Protein AF-A0A956PQD2-F1 (afdb_monomer_lite)

Secondary structure (DSSP, 8-state):
--SHHHHHHHHHHHHHHHHHHHHHHHHHHHHHHHHHHHHHHHHHHHHHHHHHHHHHHHHHHHHHH-TT-SS---EEEEE-SSEEEEEETTEEEEEEE-TTS-EEEEEEE----S-TT-TTS-PPPPTTT----SB--EEESS-SS-EEEEB--SGGG---S-EEEEEPTTEEEEEEEEEE-GGGGG-BTTBSS---S---EEEEEEEEEE-EEETTEEE---TTSS-TT---EEEES-TT--EE---

Sequence (247 aa):
MGIKKRNGIVLISVMFITVLIGMYVASTMILSRGQILTGKQSRESQLAESAARSGIEYALARLEENVEWRGDGNGVVVDSPGLTVVEDNGNVVGLIRGTDGSQSQFRIRFNFQDGAAGGDGLEDPGSAMAFDSPHVSVNNLINMVEVPLPMGDGAGYSVAGTSSGVVPPGAVALVCEGRVSPGLDSAGPANPNPSLDRVTSTRVIEGFYRVKEVFGDKIVEPAVSMAKNTSVKLYDGDASSPAMLVL

Structure (mmCIF, N/CA/C/O backbone):
data_AF-A0A956PQD2-F1
#
_entry.id   AF-A0A956PQD2-F1
#
loop_
_atom_site.group_PDB
_atom_site.id
_atom_site.type_symbol
_atom_site.label_atom_id
_atom_site.label_alt_id
_atom_site.label_comp_id
_atom_site.label_asym_id
_atom_site.label_entity_id
_atom_site.label_seq_id
_atom_site.pdbx_PDB_ins_code
_atom_site.Cartn_x
_atom_site.Cartn_y
_atom_site.Cartn_z
_atom_site.occupancy
_atom_site.B_iso_or_equiv
_atom_site.auth_seq_id
_atom_site.auth_comp_id
_atom_site.auth_asym_id
_atom_site.auth_atom_id
_atom_site.pdbx_PDB_model_num
ATOM 1 N N . MET A 1 1 ? -34.745 34.846 71.812 1.00 43.94 1 MET A N 1
ATOM 2 C CA . MET A 1 1 ? -33.351 34.514 71.436 1.00 43.94 1 MET A CA 1
ATOM 3 C C . MET A 1 1 ? -33.399 33.449 70.338 1.00 43.94 1 MET A C 1
ATOM 5 O O . MET A 1 1 ? -34.317 32.642 70.351 1.00 43.94 1 MET A O 1
ATOM 9 N N . GLY A 1 2 ? -32.555 33.564 69.309 1.00 55.06 2 GLY A N 1
ATO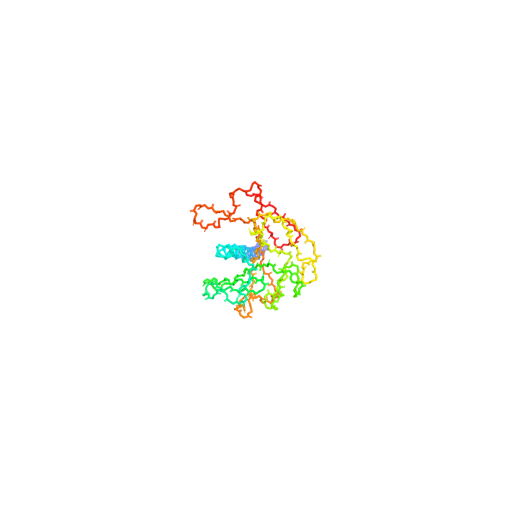M 10 C CA . GLY A 1 2 ? -32.783 33.084 67.935 1.00 55.06 2 GLY A CA 1
ATOM 11 C C . GLY A 1 2 ? -33.089 31.595 67.705 1.00 55.06 2 GLY A C 1
ATOM 12 O O . GLY A 1 2 ? -32.284 30.738 68.041 1.00 55.06 2 GLY A O 1
ATOM 13 N N . ILE A 1 3 ? -34.188 31.311 66.990 1.00 53.66 3 ILE A N 1
ATOM 14 C CA . ILE A 1 3 ? -34.426 30.002 66.336 1.00 53.66 3 ILE A CA 1
ATOM 15 C C . ILE A 1 3 ? -34.740 30.146 64.827 1.00 53.66 3 ILE A C 1
ATOM 17 O O . ILE A 1 3 ? -34.401 29.262 64.049 1.00 53.66 3 ILE A O 1
ATOM 21 N N . LYS A 1 4 ? -35.244 31.294 64.339 1.00 53.78 4 LYS A N 1
ATOM 22 C CA . LYS A 1 4 ? -35.580 31.472 62.904 1.00 53.78 4 LYS A CA 1
ATOM 23 C C . LYS A 1 4 ? -34.380 31.576 61.936 1.00 53.78 4 LYS A C 1
ATOM 25 O O . LYS A 1 4 ? -34.554 31.324 60.751 1.00 53.78 4 LYS A O 1
ATOM 30 N N . LYS A 1 5 ? -33.163 31.896 62.406 1.00 54.59 5 LYS A N 1
ATOM 31 C CA . LYS A 1 5 ? -31.957 32.016 61.545 1.00 54.59 5 LYS A CA 1
ATOM 32 C C . LYS A 1 5 ? -31.326 30.673 61.137 1.00 54.59 5 LYS A C 1
ATOM 34 O O . LYS A 1 5 ? -30.607 30.631 60.146 1.00 54.59 5 LYS A O 1
ATOM 39 N N . ARG A 1 6 ? -31.580 29.581 61.870 1.00 58.00 6 ARG A N 1
ATOM 40 C CA . ARG A 1 6 ? -30.941 28.272 61.616 1.00 58.00 6 ARG A CA 1
ATOM 41 C C . ARG A 1 6 ? -31.492 27.562 60.377 1.00 58.00 6 ARG A C 1
ATOM 43 O O . ARG A 1 6 ? -30.722 26.956 59.644 1.00 58.00 6 ARG A O 1
ATOM 50 N N . ASN A 1 7 ? -32.787 27.700 60.094 1.00 57.44 7 ASN A N 1
ATOM 51 C CA . ASN A 1 7 ? -33.434 26.968 58.998 1.00 57.44 7 ASN A CA 1
ATOM 52 C C . ASN A 1 7 ? -33.048 27.514 57.612 1.00 57.44 7 ASN A C 1
ATOM 54 O O . ASN A 1 7 ? -32.920 26.741 56.670 1.00 57.44 7 ASN A O 1
ATOM 58 N N . GLY A 1 8 ? -32.790 28.824 57.499 1.00 63.28 8 GLY A N 1
ATOM 59 C CA . GLY A 1 8 ? -32.271 29.425 56.264 1.00 63.28 8 GLY A CA 1
ATOM 60 C C . GLY A 1 8 ? -30.846 28.968 55.941 1.00 63.28 8 GLY A C 1
ATOM 61 O O . GLY A 1 8 ? -30.543 28.685 54.789 1.00 63.28 8 GLY A O 1
ATOM 62 N N . ILE A 1 9 ? -29.995 28.808 56.963 1.00 75.50 9 ILE A N 1
ATOM 63 C CA . ILE A 1 9 ? -28.631 28.282 56.797 1.00 75.50 9 ILE A CA 1
ATOM 64 C C . ILE A 1 9 ? -28.641 26.814 56.361 1.00 75.50 9 ILE A C 1
ATOM 66 O O . ILE A 1 9 ? -27.861 26.438 55.496 1.00 75.50 9 ILE A O 1
ATOM 70 N N . VAL A 1 10 ? -29.549 25.996 56.905 1.00 77.88 10 VAL A N 1
ATOM 71 C CA . VAL A 1 10 ? -29.685 24.589 56.497 1.00 77.88 10 VAL A CA 1
ATOM 72 C C . VAL A 1 10 ? -30.130 24.497 55.040 1.00 77.88 10 VAL A C 1
ATOM 74 O O . VAL A 1 10 ? -29.568 23.712 54.286 1.00 77.88 10 VAL A O 1
ATOM 77 N N . LEU A 1 11 ? -31.081 25.333 54.618 1.00 77.94 11 LEU A N 1
ATOM 78 C CA . LEU A 1 11 ? -31.573 25.330 53.242 1.00 77.94 11 LEU A CA 1
ATOM 79 C C . LEU A 1 11 ? -30.492 25.782 52.246 1.00 77.94 11 LEU A C 1
ATOM 81 O O . LEU A 1 11 ? -30.313 25.145 51.213 1.00 77.94 11 LEU A O 1
ATOM 85 N N . ILE A 1 12 ? -29.709 26.807 52.598 1.00 80.00 12 ILE A N 1
ATOM 86 C CA . ILE A 1 12 ? -28.561 27.254 51.796 1.00 80.00 12 ILE A CA 1
ATOM 87 C C . ILE A 1 12 ? -27.484 26.163 51.727 1.00 80.00 12 ILE A C 1
ATOM 89 O O . ILE A 1 12 ? -27.005 25.869 50.636 1.00 80.00 12 ILE A O 1
ATOM 93 N N . SER A 1 13 ? -27.144 25.512 52.845 1.00 83.75 13 SER A N 1
ATOM 94 C CA . SER A 1 13 ? -26.169 24.412 52.851 1.00 83.75 13 SER A CA 1
ATOM 95 C C . SER A 1 13 ? -26.635 23.218 52.018 1.00 83.75 13 SER A C 1
ATOM 97 O O . SER A 1 13 ? -25.832 22.643 51.290 1.00 83.75 13 SER A O 1
ATOM 99 N N . VAL A 1 14 ? -27.922 22.860 52.069 1.00 85.62 14 VAL A N 1
ATOM 100 C CA . VAL A 1 14 ? -28.478 21.770 51.251 1.00 85.62 14 VAL A CA 1
ATOM 101 C C . VAL A 1 14 ? -28.428 22.131 49.769 1.00 85.62 14 VAL A C 1
ATOM 103 O O . VAL A 1 14 ? -27.947 21.326 48.977 1.00 85.62 14 VAL A O 1
ATOM 106 N N . MET A 1 15 ? -28.830 23.348 49.385 1.00 84.94 15 MET A N 1
ATOM 107 C CA . MET A 1 15 ? -28.726 23.782 47.988 1.00 84.94 15 MET A CA 1
ATOM 108 C C . MET A 1 15 ? -27.271 23.793 47.507 1.00 84.94 15 MET A C 1
ATOM 110 O O . MET A 1 15 ? -26.975 23.276 46.431 1.00 84.94 15 MET A O 1
ATOM 114 N N . PHE A 1 16 ? -26.343 24.288 48.326 1.00 87.00 16 PHE A N 1
ATOM 115 C CA . PHE A 1 16 ? -24.922 24.326 47.984 1.00 87.00 16 PHE A CA 1
ATOM 116 C C . PHE A 1 16 ? -24.331 22.920 47.808 1.00 87.00 16 PHE A C 1
ATOM 118 O O . PHE A 1 16 ? -23.613 22.664 46.843 1.00 87.00 16 PHE A O 1
ATOM 125 N N . ILE A 1 17 ? -24.699 21.977 48.682 1.00 87.81 17 ILE A N 1
ATOM 126 C CA . ILE A 1 17 ? -24.296 20.571 48.570 1.00 87.81 17 ILE A CA 1
ATOM 127 C C . ILE A 1 17 ? -24.892 19.929 47.310 1.00 87.81 17 ILE A C 1
ATOM 129 O O . ILE A 1 17 ? -24.175 19.234 46.595 1.00 87.81 17 ILE A O 1
ATOM 133 N N . THR A 1 18 ? -26.161 20.187 46.977 1.00 90.06 18 THR A N 1
ATOM 134 C CA . THR A 1 18 ? -26.770 19.629 45.754 1.00 90.06 18 THR A CA 1
ATOM 135 C C . THR A 1 18 ? -26.122 20.158 44.475 1.00 90.06 18 THR A C 1
ATOM 137 O O . THR A 1 18 ? -25.911 19.387 43.541 1.00 90.06 18 THR A O 1
ATOM 140 N N . VAL A 1 19 ? -25.736 21.438 44.440 1.00 87.19 19 VAL A N 1
ATOM 141 C CA . VAL A 1 19 ? -25.022 22.029 43.298 1.00 87.19 19 VAL A CA 1
ATOM 142 C C . VAL A 1 19 ? -23.607 21.460 43.186 1.00 87.19 19 VAL A C 1
ATOM 144 O O . VAL A 1 19 ? -23.185 21.103 42.087 1.00 87.19 19 VAL A O 1
ATOM 147 N N . LEU A 1 20 ? -22.897 21.301 44.308 1.00 88.19 20 LEU A N 1
ATOM 148 C CA . LEU A 1 20 ? -21.569 20.681 44.332 1.00 88.19 20 LEU A CA 1
ATOM 149 C C . LEU A 1 20 ? -21.604 19.234 43.832 1.00 88.19 20 LEU A C 1
ATOM 151 O O . LEU A 1 20 ? -20.795 18.861 42.985 1.00 88.19 20 LEU A O 1
ATOM 155 N N . ILE A 1 21 ? -22.563 18.433 44.306 1.00 86.75 21 ILE A N 1
ATOM 156 C CA . ILE A 1 21 ? -22.740 17.051 43.845 1.00 86.75 21 ILE A CA 1
ATOM 157 C C . ILE A 1 21 ? -23.110 17.034 42.354 1.00 86.75 21 ILE A C 1
ATOM 159 O O . ILE A 1 21 ? -22.537 16.255 41.595 1.00 86.75 21 ILE A O 1
ATOM 163 N N . GLY A 1 22 ? -23.999 17.927 41.908 1.00 85.25 22 GLY A N 1
ATOM 164 C CA . GLY A 1 22 ? -24.377 18.059 40.498 1.00 85.25 22 GLY A CA 1
ATOM 165 C C . GLY A 1 22 ? -23.191 18.378 39.581 1.00 85.25 22 GLY A C 1
ATOM 166 O O . GLY A 1 22 ? -23.003 17.705 38.568 1.00 85.25 22 GLY A O 1
ATOM 167 N N . MET A 1 23 ? -22.342 19.344 39.953 1.00 84.94 23 MET A N 1
ATOM 168 C CA . MET A 1 23 ? -21.118 19.661 39.202 1.00 84.94 23 MET A CA 1
ATOM 169 C C . MET A 1 23 ? -20.118 18.503 39.202 1.00 84.94 23 MET A C 1
ATOM 171 O O . MET A 1 23 ? -19.459 18.270 38.186 1.00 84.94 23 MET A O 1
ATOM 175 N N . TYR A 1 24 ? -20.009 17.763 40.307 1.00 84.31 24 TYR A N 1
ATOM 176 C CA . TYR A 1 24 ? -19.095 16.626 40.407 1.00 84.31 24 TYR A CA 1
ATOM 177 C C . TYR A 1 24 ? -19.529 15.471 39.490 1.00 84.31 24 TYR A C 1
ATOM 179 O O . TYR A 1 24 ? -18.719 14.915 38.746 1.00 84.31 24 TYR A O 1
ATOM 187 N N . VAL A 1 25 ? -20.828 15.161 39.453 1.00 82.44 25 VAL A N 1
ATOM 188 C CA . VAL A 1 25 ? -21.390 14.149 38.543 1.00 82.44 25 VAL A CA 1
ATOM 189 C C . VAL A 1 25 ? -21.270 14.592 37.079 1.00 82.44 25 VAL A C 1
ATOM 191 O O . VAL A 1 25 ? -20.840 13.810 36.234 1.00 82.44 25 VAL A O 1
ATOM 194 N N . ALA A 1 26 ? -21.559 15.858 36.761 1.00 74.62 26 ALA A N 1
ATOM 195 C CA . ALA A 1 26 ? -21.404 16.372 35.398 1.00 74.62 26 ALA A CA 1
ATOM 196 C C . ALA A 1 26 ? -19.940 16.321 34.916 1.00 74.62 26 ALA A C 1
ATOM 198 O O . ALA A 1 26 ? -19.664 15.873 33.803 1.00 74.62 26 ALA A O 1
ATOM 199 N N . SER A 1 27 ? -18.989 16.711 35.770 1.00 70.25 27 SER A N 1
ATOM 200 C CA . SER A 1 27 ? -17.559 16.704 35.431 1.00 70.25 27 SER A CA 1
ATOM 201 C C . SER A 1 27 ? -17.017 15.286 35.229 1.00 70.25 27 SER A C 1
ATOM 203 O O . SER A 1 27 ? -16.285 15.038 34.271 1.00 70.25 27 SER A O 1
ATOM 205 N N . THR A 1 28 ? -17.411 14.327 36.073 1.00 67.69 28 THR A N 1
ATOM 206 C CA . THR A 1 28 ? -16.997 12.915 35.931 1.00 67.69 28 THR A CA 1
ATOM 207 C C . THR A 1 28 ? -17.551 12.269 34.655 1.00 67.69 28 THR A C 1
ATOM 209 O O . THR A 1 28 ? -16.854 11.497 33.990 1.00 67.69 28 THR A O 1
ATOM 212 N N . MET A 1 29 ? -18.763 12.639 34.232 1.00 64.94 29 MET A N 1
ATOM 213 C CA . MET A 1 29 ? -19.326 12.189 32.954 1.00 64.94 29 MET A CA 1
ATOM 214 C C . MET A 1 29 ? -18.589 12.765 31.736 1.00 64.94 29 MET A C 1
ATOM 216 O O . MET A 1 29 ? -18.409 12.056 30.746 1.00 64.94 29 MET A O 1
ATOM 220 N N . ILE A 1 30 ? -18.125 14.016 31.795 1.00 65.44 30 ILE A N 1
ATOM 221 C CA . ILE A 1 30 ? -17.360 14.640 30.701 1.00 65.44 30 ILE A CA 1
ATOM 222 C C . ILE A 1 30 ? -15.955 14.024 30.600 1.00 65.44 30 ILE A C 1
ATOM 224 O O . ILE A 1 30 ? -15.513 13.672 29.505 1.00 65.44 30 ILE A O 1
ATOM 228 N N . LEU A 1 31 ? -15.284 13.814 31.736 1.00 60.84 31 LEU A N 1
ATOM 229 C CA . LEU A 1 31 ? -13.944 13.218 31.794 1.00 60.84 31 LEU A CA 1
ATOM 230 C C . LEU A 1 31 ? -13.922 11.757 31.313 1.00 60.84 31 LEU A C 1
ATOM 232 O O . LEU A 1 31 ? -13.031 11.381 30.554 1.00 60.84 31 LEU A O 1
ATOM 236 N N . SER A 1 32 ? -14.924 10.949 31.679 1.00 59.59 32 SER A N 1
ATOM 237 C CA . SER A 1 32 ? -14.998 9.545 31.236 1.00 59.59 32 SER A CA 1
ATOM 238 C C . SER A 1 32 ? -15.193 9.410 29.722 1.00 59.59 32 SER A C 1
ATOM 240 O O . SER A 1 32 ? -14.553 8.573 29.087 1.00 59.59 32 SER A O 1
ATOM 242 N N . ARG A 1 33 ? -16.017 10.272 29.109 1.00 55.28 33 ARG A N 1
ATOM 243 C CA . ARG A 1 33 ? -16.193 10.300 27.648 1.00 55.28 33 ARG A CA 1
ATOM 244 C C . ARG A 1 33 ? -14.905 10.709 26.935 1.00 55.28 33 ARG A C 1
ATOM 246 O O . ARG A 1 33 ? -14.548 10.069 25.951 1.00 55.28 33 ARG A O 1
ATOM 253 N N . GLY A 1 34 ? -14.189 11.708 27.456 1.00 57.44 34 GLY A N 1
ATOM 254 C CA . GLY A 1 34 ? -12.900 12.138 26.905 1.00 57.44 34 GLY A CA 1
ATOM 255 C C . GLY A 1 34 ? -11.866 11.009 26.878 1.00 57.44 34 GLY A C 1
ATOM 256 O O . GLY A 1 34 ? -11.283 10.737 25.834 1.00 57.44 34 GLY A O 1
ATOM 257 N N . GLN A 1 35 ? -11.713 10.277 27.984 1.00 58.38 35 GLN A N 1
ATOM 258 C CA . GLN A 1 35 ? -10.762 9.162 28.075 1.00 58.38 35 GLN A CA 1
ATOM 259 C C . GLN A 1 35 ? -11.111 7.990 27.143 1.00 58.38 35 GLN A C 1
ATOM 261 O O . GLN A 1 35 ? -10.215 7.385 26.554 1.00 58.38 35 GLN A O 1
ATOM 266 N N . ILE A 1 36 ? -12.401 7.687 26.962 1.00 62.41 36 ILE A N 1
ATOM 267 C CA . ILE A 1 36 ? -12.851 6.626 26.047 1.00 62.41 36 ILE A CA 1
ATOM 268 C C . ILE A 1 36 ? -12.571 6.998 24.585 1.00 62.41 36 ILE A C 1
ATOM 270 O O . ILE A 1 36 ? -12.137 6.139 23.817 1.00 62.41 36 ILE A O 1
ATOM 274 N N . LEU A 1 37 ? -12.792 8.258 24.188 1.00 61.75 37 LEU A N 1
ATOM 275 C CA . LEU A 1 37 ? -12.466 8.708 22.831 1.00 61.75 37 LEU A CA 1
ATOM 276 C C . LEU A 1 37 ? -10.956 8.650 22.563 1.00 61.75 37 LEU A C 1
ATOM 278 O O . LEU A 1 37 ? -10.550 8.113 21.535 1.00 61.75 37 LEU A O 1
ATOM 282 N N . THR A 1 38 ? -10.127 9.118 23.500 1.00 64.94 38 THR A N 1
ATOM 283 C CA . THR A 1 38 ? -8.662 9.066 23.357 1.00 64.94 38 THR A CA 1
ATOM 284 C C . THR A 1 38 ? -8.141 7.626 23.288 1.00 64.94 38 THR A C 1
ATOM 286 O O . THR A 1 38 ? -7.261 7.326 22.483 1.00 64.94 38 THR A O 1
ATOM 289 N N . GLY A 1 39 ? -8.712 6.706 24.076 1.00 66.19 39 GLY A N 1
ATOM 290 C CA . GLY A 1 39 ? -8.356 5.285 24.028 1.00 66.19 39 GLY A CA 1
ATOM 291 C C . GLY A 1 39 ? -8.708 4.616 22.696 1.00 66.19 39 GLY A C 1
ATOM 292 O O . GLY A 1 39 ? -7.911 3.836 22.175 1.00 66.19 39 GLY A O 1
ATOM 293 N N . LYS A 1 40 ? -9.866 4.952 22.109 1.00 71.94 40 LYS A N 1
ATOM 294 C CA . LYS A 1 40 ? -10.272 4.445 20.786 1.00 71.94 40 LYS A CA 1
ATOM 295 C C . LYS A 1 40 ? -9.358 4.952 19.675 1.00 71.94 40 LYS A C 1
ATOM 297 O O . LYS A 1 40 ? -8.848 4.141 18.912 1.00 71.94 40 LYS A O 1
ATOM 302 N N . GLN A 1 41 ? -9.087 6.255 19.647 1.00 72.88 41 GLN A N 1
ATOM 303 C CA . GLN A 1 41 ? -8.219 6.864 18.638 1.00 72.88 41 GLN A CA 1
ATOM 304 C C . GLN A 1 41 ? -6.785 6.311 18.698 1.00 72.88 41 GLN A C 1
ATOM 306 O O . GLN A 1 41 ? -6.189 6.011 17.667 1.00 72.88 41 GLN A O 1
ATOM 311 N N . SER A 1 42 ? -6.242 6.123 19.906 1.00 77.06 42 SER A N 1
ATOM 312 C CA . SER A 1 42 ? -4.918 5.517 20.096 1.00 77.06 42 SER A CA 1
ATOM 313 C C . SER A 1 42 ? -4.872 4.074 19.580 1.00 77.06 42 SER A C 1
ATOM 315 O O . SER A 1 42 ? -3.968 3.707 18.831 1.00 77.06 42 SER A O 1
ATOM 317 N N . ARG A 1 43 ? -5.893 3.267 19.901 1.00 81.06 43 ARG A N 1
ATOM 318 C CA . ARG A 1 43 ? -6.003 1.886 19.417 1.00 81.06 43 ARG A CA 1
ATOM 319 C C . ARG A 1 43 ? -6.125 1.812 17.892 1.00 81.06 43 ARG A C 1
ATOM 321 O O . ARG A 1 43 ? -5.460 0.989 17.274 1.00 81.06 43 ARG A O 1
ATOM 328 N N . GLU A 1 44 ? -6.959 2.647 17.280 1.00 80.81 44 GLU A N 1
ATOM 329 C CA . GLU A 1 44 ? -7.129 2.674 15.821 1.00 80.81 44 GLU A CA 1
ATOM 330 C C . GLU A 1 44 ? -5.840 3.100 15.109 1.00 80.81 44 GLU A C 1
ATOM 332 O O . GLU A 1 44 ? -5.475 2.488 14.108 1.00 80.81 44 GLU A O 1
ATOM 337 N N . SER A 1 45 ? -5.102 4.066 15.666 1.00 80.19 45 SER A N 1
ATOM 338 C CA . SER A 1 45 ? -3.775 4.448 15.169 1.00 80.19 45 SER A CA 1
ATOM 339 C C . SER A 1 45 ? -2.778 3.289 15.235 1.00 80.19 45 SER A C 1
ATOM 341 O O . SER A 1 45 ? -2.031 3.076 14.284 1.00 80.19 45 SER A O 1
ATOM 343 N N . GLN A 1 46 ? -2.759 2.526 16.333 1.00 83.31 46 GLN A N 1
ATOM 344 C CA . GLN A 1 46 ? -1.882 1.356 16.471 1.00 83.31 46 GLN A CA 1
ATOM 345 C C . GLN A 1 46 ? -2.238 0.254 15.467 1.00 83.31 46 GLN A C 1
ATOM 347 O O . GLN A 1 46 ? -1.349 -0.348 14.871 1.00 83.31 46 GLN A O 1
ATOM 352 N N . LEU A 1 47 ? -3.531 0.007 15.244 1.00 85.00 47 LEU A N 1
ATOM 353 C CA . LEU A 1 47 ? -3.997 -0.971 14.259 1.00 85.00 47 LEU A CA 1
ATOM 354 C C . LEU A 1 47 ? -3.668 -0.540 12.823 1.00 85.00 47 LEU A C 1
ATOM 356 O O . LEU A 1 47 ? -3.251 -1.377 12.026 1.00 85.00 47 LEU A O 1
ATOM 360 N N . ALA A 1 48 ? -3.807 0.750 12.504 1.00 82.31 48 ALA A N 1
ATOM 361 C CA . ALA A 1 48 ? -3.420 1.296 11.206 1.00 82.31 48 ALA A CA 1
ATOM 362 C C . ALA A 1 48 ? -1.907 1.165 10.982 1.00 82.31 48 ALA A C 1
ATOM 364 O O . ALA A 1 48 ? -1.478 0.714 9.926 1.00 82.31 48 ALA A O 1
ATOM 365 N N . GLU A 1 49 ? -1.086 1.478 11.985 1.00 82.88 49 GLU A N 1
ATOM 366 C CA . GLU A 1 49 ? 0.365 1.305 11.885 1.00 82.88 49 GLU A CA 1
ATOM 367 C C . GLU A 1 49 ? 0.756 -0.172 11.733 1.00 82.88 49 GLU A C 1
ATOM 369 O O . GLU A 1 49 ? 1.557 -0.513 10.865 1.00 82.88 49 GLU A O 1
ATOM 374 N N . SER A 1 50 ? 0.161 -1.064 12.530 1.00 85.94 50 SER A N 1
ATOM 375 C CA . SER A 1 50 ? 0.394 -2.508 12.426 1.00 85.94 50 SER A CA 1
ATOM 376 C C . SER A 1 50 ? 0.013 -3.045 11.046 1.00 85.94 50 SER A C 1
ATOM 378 O O . SER A 1 50 ? 0.717 -3.901 10.511 1.00 85.94 50 SER A O 1
ATOM 380 N N . ALA A 1 51 ? -1.072 -2.538 10.453 1.00 87.94 51 ALA A N 1
ATOM 381 C CA . ALA A 1 51 ? -1.478 -2.907 9.102 1.00 87.94 51 ALA A CA 1
ATOM 382 C C . ALA A 1 51 ? -0.456 -2.434 8.064 1.00 87.94 51 ALA A C 1
ATOM 384 O O . ALA A 1 51 ? -0.019 -3.235 7.243 1.00 87.94 51 ALA A O 1
ATOM 385 N N . ALA A 1 52 ? -0.005 -1.179 8.150 1.00 84.00 52 ALA A N 1
ATOM 386 C CA . ALA A 1 52 ? 1.030 -0.653 7.262 1.00 84.00 52 ALA A CA 1
ATOM 387 C C . ALA A 1 52 ? 2.328 -1.478 7.345 1.00 84.00 52 ALA A C 1
ATOM 389 O O . ALA A 1 52 ? 2.906 -1.828 6.320 1.00 84.00 52 ALA A O 1
ATOM 390 N N . ARG A 1 53 ? 2.762 -1.850 8.558 1.00 83.88 53 ARG A N 1
ATOM 391 C CA . ARG A 1 53 ? 3.942 -2.710 8.768 1.00 83.88 53 ARG A CA 1
ATOM 392 C C . ARG A 1 53 ? 3.761 -4.094 8.149 1.00 83.88 53 ARG A C 1
ATOM 394 O O . ARG A 1 53 ? 4.648 -4.554 7.442 1.00 83.88 53 ARG A O 1
ATOM 401 N N . SER A 1 54 ? 2.594 -4.705 8.347 1.00 87.12 54 SER A N 1
ATOM 402 C CA . SER A 1 54 ? 2.269 -6.011 7.756 1.00 87.12 54 SER A CA 1
ATOM 403 C C . SER A 1 54 ? 2.270 -5.961 6.224 1.00 87.12 54 SER A C 1
ATOM 405 O O . SER A 1 54 ? 2.714 -6.903 5.576 1.00 87.12 54 SER A O 1
ATOM 407 N N . GLY A 1 55 ? 1.812 -4.853 5.630 1.00 87.94 55 GLY A N 1
ATOM 408 C CA . GLY A 1 55 ? 1.867 -4.651 4.183 1.00 87.94 55 GLY A CA 1
ATOM 409 C C . GLY A 1 55 ? 3.296 -4.542 3.651 1.00 87.94 55 GLY A C 1
ATOM 410 O O . GLY A 1 55 ? 3.618 -5.151 2.633 1.00 87.94 55 GLY A 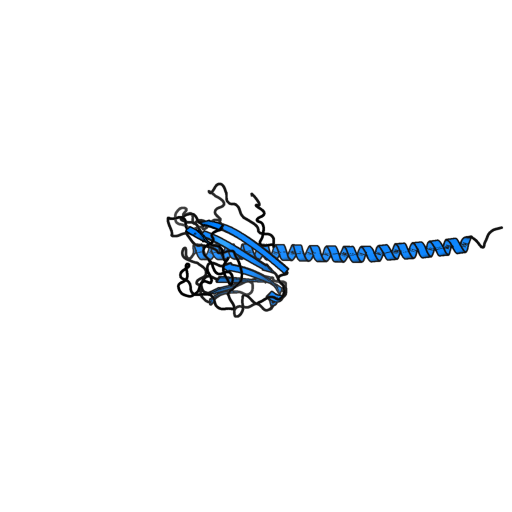O 1
ATOM 411 N N . ILE A 1 56 ? 4.181 -3.840 4.366 1.00 83.31 56 ILE A N 1
ATOM 412 C CA . ILE A 1 56 ? 5.613 -3.812 4.037 1.00 83.31 56 ILE A CA 1
ATOM 413 C C . ILE A 1 56 ? 6.220 -5.216 4.123 1.00 83.31 56 ILE A C 1
ATOM 415 O O . ILE A 1 56 ? 6.908 -5.625 3.196 1.00 83.31 56 ILE A O 1
ATOM 419 N N . GLU A 1 57 ? 5.952 -5.971 5.190 1.00 85.25 57 GLU A N 1
ATOM 420 C CA . GLU A 1 57 ? 6.450 -7.348 5.339 1.00 85.25 57 GLU A CA 1
ATOM 421 C C . GLU A 1 57 ? 5.961 -8.260 4.206 1.00 85.25 57 GLU A C 1
ATOM 423 O O . GLU A 1 57 ? 6.750 -9.019 3.644 1.00 85.25 57 GLU A O 1
ATOM 428 N N . TYR A 1 58 ? 4.691 -8.129 3.807 1.00 88.06 58 TYR A N 1
ATOM 429 C CA . TYR A 1 58 ? 4.142 -8.826 2.644 1.00 88.06 58 TYR A CA 1
ATOM 430 C C . TYR A 1 58 ? 4.890 -8.467 1.352 1.00 88.06 58 TYR A C 1
ATOM 432 O O . TYR A 1 58 ? 5.309 -9.356 0.613 1.00 88.06 58 TYR A O 1
ATOM 440 N N . ALA A 1 59 ? 5.093 -7.174 1.089 1.00 87.12 59 ALA A N 1
ATOM 441 C CA . ALA A 1 59 ? 5.810 -6.710 -0.095 1.00 87.12 59 ALA A CA 1
ATOM 442 C C . ALA A 1 59 ? 7.259 -7.210 -0.124 1.00 87.12 59 ALA A C 1
ATOM 444 O O . ALA A 1 59 ? 7.734 -7.644 -1.170 1.00 87.12 59 ALA A O 1
ATOM 445 N N . LEU A 1 60 ? 7.951 -7.201 1.018 1.00 82.56 60 LEU A N 1
ATOM 446 C CA . LEU A 1 60 ? 9.305 -7.742 1.117 1.00 82.56 60 LEU A CA 1
ATOM 447 C C . LEU A 1 60 ? 9.326 -9.239 0.812 1.00 82.56 60 LEU A C 1
ATOM 449 O O . LEU A 1 60 ? 10.121 -9.642 -0.027 1.00 82.56 60 LEU A O 1
ATOM 453 N N . ALA A 1 61 ? 8.414 -10.028 1.392 1.00 83.38 61 ALA A N 1
ATOM 454 C CA . ALA A 1 61 ? 8.296 -11.462 1.112 1.00 83.38 61 ALA A CA 1
ATOM 455 C C . ALA A 1 61 ? 8.095 -11.749 -0.389 1.00 83.38 61 ALA A C 1
ATOM 457 O O . ALA A 1 61 ? 8.741 -12.633 -0.953 1.00 83.38 61 ALA A O 1
ATOM 458 N N . ARG A 1 62 ? 7.246 -10.960 -1.065 1.00 85.38 62 ARG A N 1
ATOM 459 C CA . ARG A 1 62 ? 7.034 -11.067 -2.519 1.00 85.38 62 ARG A CA 1
ATOM 460 C C . ARG A 1 62 ? 8.278 -10.688 -3.322 1.00 85.38 62 ARG A C 1
ATOM 462 O O . ARG A 1 62 ? 8.565 -11.343 -4.319 1.00 85.38 62 ARG A O 1
ATOM 469 N N . LEU A 1 63 ? 9.033 -9.684 -2.875 1.00 81.69 63 LEU A N 1
ATOM 470 C CA . LEU A 1 63 ? 10.294 -9.272 -3.501 1.00 81.69 63 LEU A CA 1
ATOM 471 C C . LEU A 1 63 ? 11.435 -10.282 -3.287 1.00 81.69 63 LEU A C 1
ATOM 473 O O . LEU A 1 63 ? 12.315 -10.373 -4.143 1.00 81.69 63 LEU A O 1
ATOM 477 N N . GLU A 1 64 ? 11.436 -11.051 -2.188 1.00 76.19 64 GLU A N 1
ATOM 478 C CA . GLU A 1 64 ? 12.400 -12.153 -2.005 1.00 76.19 64 GLU A CA 1
ATOM 479 C C . GLU A 1 64 ? 12.157 -13.273 -3.024 1.00 76.19 64 GLU A C 1
ATOM 481 O O . GLU A 1 64 ? 13.104 -13.825 -3.595 1.00 76.19 64 GLU A O 1
ATOM 486 N N . GLU A 1 65 ? 10.880 -13.593 -3.255 1.00 78.06 65 GLU A N 1
ATOM 487 C CA . GLU A 1 65 ? 10.440 -14.616 -4.203 1.00 78.06 65 GLU A CA 1
ATOM 488 C C . GLU A 1 65 ? 10.665 -14.167 -5.655 1.00 78.06 65 GLU A C 1
ATOM 490 O O . GLU A 1 65 ? 11.240 -14.906 -6.459 1.00 78.06 65 GLU A O 1
ATOM 495 N N . ASN A 1 66 ? 10.260 -12.937 -5.982 1.00 81.06 66 ASN A N 1
ATOM 496 C CA . ASN A 1 66 ? 10.394 -12.335 -7.301 1.00 81.06 66 ASN A CA 1
ATOM 497 C C . ASN A 1 66 ? 10.881 -10.880 -7.202 1.00 81.06 66 ASN A C 1
ATOM 499 O O . ASN A 1 66 ? 10.127 -9.971 -6.865 1.00 81.06 66 ASN A O 1
ATOM 503 N N . VAL A 1 67 ? 12.130 -10.645 -7.607 1.00 79.44 67 VAL A N 1
ATOM 504 C CA . VAL A 1 67 ? 12.763 -9.314 -7.577 1.00 79.44 67 VAL A CA 1
ATOM 505 C C . VAL A 1 67 ? 12.111 -8.295 -8.515 1.00 79.44 67 VAL A C 1
ATOM 507 O O . VAL A 1 67 ? 12.317 -7.098 -8.336 1.00 79.44 67 VAL A O 1
ATOM 510 N N . GLU A 1 68 ? 11.329 -8.740 -9.499 1.00 84.56 68 GLU A N 1
ATOM 511 C CA . GLU A 1 68 ? 10.592 -7.878 -10.433 1.00 84.56 68 GLU A CA 1
ATOM 512 C C . GLU A 1 68 ? 9.161 -7.587 -9.961 1.00 84.56 68 GLU A C 1
ATOM 514 O O . GLU A 1 68 ? 8.436 -6.841 -10.620 1.00 84.56 68 GLU A O 1
ATOM 519 N N . TRP A 1 69 ? 8.743 -8.154 -8.820 1.00 89.50 69 TRP A N 1
ATOM 520 C CA . TRP A 1 69 ? 7.381 -8.002 -8.325 1.00 89.50 69 TRP A CA 1
ATOM 521 C C . TRP A 1 69 ? 7.023 -6.533 -8.112 1.00 89.50 69 TRP A C 1
ATOM 523 O O . TRP A 1 69 ? 7.798 -5.730 -7.579 1.00 89.50 69 TRP A O 1
ATOM 533 N N . ARG A 1 70 ? 5.806 -6.201 -8.530 1.00 88.62 70 ARG A N 1
ATOM 534 C CA . ARG A 1 70 ? 5.249 -4.852 -8.446 1.00 88.62 70 ARG A CA 1
ATOM 535 C C . ARG A 1 70 ? 3.746 -4.861 -8.201 1.00 88.62 70 ARG A C 1
ATOM 537 O O . ARG A 1 70 ? 3.087 -3.909 -8.581 1.00 88.62 70 ARG A O 1
ATOM 544 N N . GLY A 1 71 ? 3.203 -5.918 -7.589 1.00 86.00 71 GLY A N 1
ATOM 545 C CA . GLY A 1 71 ? 1.764 -6.059 -7.323 1.00 86.00 71 GLY A CA 1
ATOM 546 C C . GLY A 1 71 ? 0.949 -6.548 -8.525 1.00 86.00 71 GLY A C 1
ATOM 547 O O . GLY A 1 71 ? -0.186 -6.123 -8.713 1.00 86.00 71 GLY A O 1
ATOM 548 N N . ASP A 1 72 ? 1.539 -7.398 -9.359 1.00 84.25 72 ASP A N 1
ATOM 549 C CA . ASP A 1 72 ? 1.014 -7.880 -10.641 1.00 84.25 72 ASP A CA 1
ATOM 550 C C . ASP A 1 72 ? 0.399 -9.294 -10.577 1.00 84.25 72 ASP A C 1
ATOM 552 O O . ASP A 1 72 ? 0.242 -9.959 -11.600 1.00 84.25 72 ASP A O 1
ATOM 556 N N . GLY A 1 73 ? 0.017 -9.770 -9.385 1.00 82.06 73 GLY A N 1
ATOM 557 C CA . GLY A 1 73 ? -0.657 -11.062 -9.211 1.00 82.06 73 GLY A CA 1
ATOM 558 C C . GLY A 1 73 ? -2.055 -11.165 -9.846 1.00 82.06 73 GLY A C 1
ATOM 559 O O . GLY A 1 73 ? -2.510 -12.279 -10.104 1.00 82.06 73 GLY A O 1
ATOM 560 N N . ASN A 1 74 ? -2.716 -10.034 -10.125 1.00 86.25 74 ASN A N 1
ATOM 561 C CA . ASN A 1 74 ? -3.988 -9.916 -10.862 1.00 86.25 74 ASN A CA 1
ATOM 562 C C . ASN A 1 74 ? -5.120 -10.832 -10.355 1.00 86.25 74 ASN A C 1
ATOM 564 O O . ASN A 1 74 ? -5.815 -11.503 -11.122 1.00 86.25 74 ASN A O 1
ATOM 568 N N . GLY A 1 75 ? -5.304 -10.865 -9.038 1.00 88.88 75 GLY A N 1
ATOM 569 C CA . GLY A 1 75 ? -6.355 -11.604 -8.360 1.00 88.88 75 GLY A CA 1
ATOM 570 C C . GLY A 1 75 ? -6.115 -11.736 -6.859 1.00 88.88 75 GLY A C 1
ATOM 571 O O . GLY A 1 75 ? -5.309 -11.028 -6.253 1.00 88.88 75 GLY A O 1
ATOM 572 N N . VAL A 1 76 ? -6.836 -12.671 -6.242 1.00 90.19 76 VAL A N 1
ATOM 573 C CA . VAL A 1 76 ? -6.633 -13.031 -4.834 1.00 90.19 76 VAL A CA 1
ATOM 574 C C . VAL A 1 76 ? -5.368 -13.882 -4.728 1.00 90.19 76 VAL A C 1
ATOM 576 O O . VAL A 1 76 ? -5.339 -15.008 -5.219 1.00 90.19 76 VAL A O 1
ATOM 579 N N . VAL A 1 77 ? -4.332 -13.340 -4.090 1.00 90.19 77 VAL A N 1
ATOM 580 C CA . VAL A 1 77 ? -3.026 -14.005 -3.927 1.00 90.19 77 VAL A CA 1
ATOM 581 C C . VAL A 1 77 ? -2.955 -14.753 -2.601 1.00 90.19 77 VAL A C 1
ATOM 583 O O . VAL A 1 77 ? -2.412 -15.854 -2.525 1.00 90.19 77 VAL A O 1
ATOM 586 N N . VAL A 1 78 ? -3.550 -14.183 -1.552 1.00 89.81 78 VAL A N 1
ATOM 587 C CA . VAL A 1 78 ? -3.646 -14.813 -0.233 1.00 89.81 78 VAL A CA 1
ATOM 588 C C . VAL A 1 78 ? -5.108 -14.846 0.179 1.00 89.81 78 VAL A C 1
ATOM 590 O O . VAL A 1 78 ? -5.761 -13.806 0.208 1.00 89.81 78 VAL A O 1
ATOM 593 N N . ASP A 1 79 ? -5.613 -16.024 0.541 1.00 89.56 79 ASP A N 1
ATOM 594 C CA . ASP A 1 79 ? -6.953 -16.189 1.107 1.00 89.56 79 ASP A CA 1
ATOM 595 C C . ASP A 1 79 ? -6.894 -17.058 2.365 1.00 89.56 79 ASP A C 1
ATOM 597 O O . ASP A 1 79 ? -6.994 -18.284 2.326 1.00 89.56 79 ASP A O 1
ATOM 601 N N . SER A 1 80 ? -6.653 -16.408 3.502 1.00 87.56 80 SER A N 1
ATOM 602 C CA . SER A 1 80 ? -6.599 -17.053 4.810 1.00 87.56 80 SER A CA 1
ATOM 603 C C . SER A 1 80 ? -7.578 -16.389 5.786 1.00 87.56 80 SER A C 1
ATOM 605 O O . SER A 1 80 ? -7.947 -15.226 5.604 1.00 87.56 80 SER A O 1
ATOM 607 N N . PRO A 1 81 ? -7.994 -17.077 6.867 1.00 82.94 81 PRO A N 1
ATOM 608 C CA . PRO A 1 81 ? -8.956 -16.517 7.817 1.00 82.94 81 PRO A CA 1
ATOM 609 C C . PRO A 1 81 ? -8.522 -15.183 8.446 1.00 82.94 81 PRO A C 1
ATOM 611 O O . PRO A 1 81 ? -9.375 -14.338 8.710 1.00 82.94 81 PRO A O 1
ATOM 614 N N . GLY A 1 82 ? -7.216 -14.992 8.671 1.00 86.38 82 GLY A N 1
ATOM 615 C CA . GLY A 1 82 ? -6.652 -13.787 9.293 1.00 86.38 82 GLY A CA 1
ATOM 616 C C . GLY A 1 82 ? -6.114 -12.743 8.310 1.00 86.38 82 GLY A C 1
ATOM 617 O O . GLY A 1 82 ? -5.925 -11.593 8.701 1.00 86.38 82 GLY A O 1
ATOM 618 N N . LEU A 1 83 ? -5.878 -13.125 7.053 1.00 91.12 83 LEU A N 1
ATOM 619 C CA . LEU A 1 83 ? -5.313 -12.256 6.025 1.00 91.12 83 LEU A CA 1
ATOM 620 C C . LEU A 1 83 ? -5.851 -12.640 4.646 1.00 91.12 83 LEU A C 1
ATOM 622 O O . LEU A 1 83 ? -5.668 -13.773 4.196 1.00 91.12 83 LEU A O 1
ATOM 626 N N . THR A 1 84 ? -6.432 -11.670 3.953 1.00 93.06 84 THR A N 1
ATOM 627 C CA . THR A 1 84 ? -6.730 -11.760 2.522 1.00 93.06 84 THR A CA 1
ATOM 628 C C . THR A 1 84 ? -5.906 -10.704 1.797 1.00 93.06 84 THR A C 1
ATOM 630 O O . THR A 1 84 ? -5.931 -9.550 2.210 1.00 93.06 84 THR A O 1
ATOM 633 N N . VAL A 1 85 ? -5.205 -11.060 0.722 1.00 94.44 85 VAL A N 1
ATOM 634 C CA . VAL A 1 85 ? -4.488 -10.098 -0.126 1.00 94.44 85 VAL A CA 1
ATOM 635 C C . VAL A 1 85 ? -4.949 -10.241 -1.562 1.00 94.44 85 VAL A C 1
ATOM 637 O O . VAL A 1 85 ? -4.979 -11.346 -2.108 1.00 94.44 85 VAL A O 1
ATOM 640 N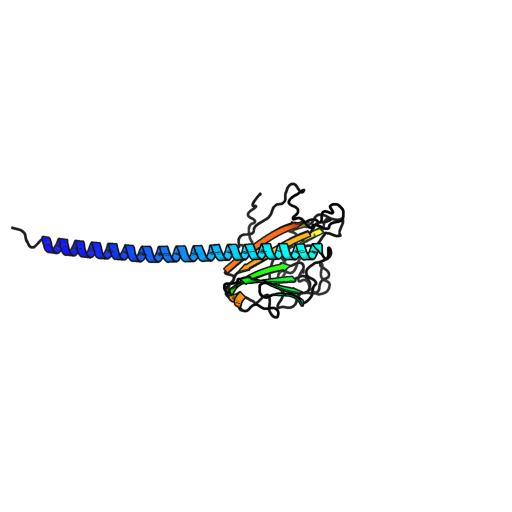 N . VAL A 1 86 ? -5.297 -9.107 -2.156 1.00 94.50 86 VAL A N 1
ATOM 641 C CA . VAL A 1 86 ? -5.663 -8.981 -3.563 1.00 94.50 86 VAL A CA 1
ATOM 642 C C . VAL A 1 86 ? -4.634 -8.079 -4.234 1.00 94.50 86 VAL A C 1
ATOM 644 O O . VAL A 1 86 ? -4.292 -7.023 -3.701 1.00 94.50 86 VAL A O 1
ATOM 647 N N . GLU A 1 87 ? -4.129 -8.513 -5.380 1.00 94.62 87 GLU A N 1
ATOM 648 C CA . GLU A 1 87 ? -3.228 -7.751 -6.246 1.00 94.62 87 GLU A CA 1
ATOM 649 C C . GLU A 1 87 ? -3.930 -7.509 -7.578 1.00 94.62 87 GLU A C 1
ATOM 651 O O . GLU A 1 87 ? -4.591 -8.409 -8.086 1.00 94.62 87 GLU A O 1
ATOM 656 N N . ASP A 1 88 ? -3.808 -6.317 -8.145 1.00 92.44 88 ASP A N 1
ATOM 657 C CA . ASP A 1 88 ? -4.420 -5.978 -9.428 1.00 92.44 88 ASP A CA 1
ATOM 658 C C . ASP A 1 88 ? -3.631 -4.860 -10.102 1.00 92.44 88 ASP A C 1
ATOM 660 O O . ASP A 1 88 ? -3.605 -3.731 -9.607 1.00 92.44 88 ASP A O 1
ATOM 664 N N . ASN A 1 89 ? -2.949 -5.199 -11.197 1.00 91.06 89 ASN A N 1
ATOM 665 C CA . ASN A 1 89 ? -2.175 -4.297 -12.046 1.00 91.06 89 ASN A CA 1
ATOM 666 C C . ASN A 1 89 ? -1.302 -3.287 -11.282 1.00 91.06 89 ASN A C 1
ATOM 668 O O . ASN A 1 89 ? -1.187 -2.127 -11.657 1.00 91.06 89 ASN A O 1
ATOM 672 N N . GLY A 1 90 ? -0.667 -3.710 -10.193 1.00 89.94 90 GLY A N 1
ATOM 673 C CA . GLY A 1 90 ? 0.230 -2.881 -9.394 1.00 89.94 90 GLY A CA 1
ATOM 674 C C . GLY A 1 90 ? -0.399 -2.160 -8.210 1.00 89.94 90 GLY A C 1
ATOM 675 O O . GLY A 1 90 ? 0.313 -1.504 -7.449 1.00 89.94 90 GLY A O 1
ATOM 676 N N . ASN A 1 91 ? -1.698 -2.327 -7.980 1.00 93.25 91 ASN A N 1
ATOM 677 C CA . ASN A 1 91 ? -2.312 -2.019 -6.697 1.00 93.25 91 ASN A CA 1
ATOM 678 C C . ASN A 1 91 ? -2.436 -3.286 -5.856 1.00 93.25 91 ASN A C 1
ATOM 680 O O . ASN A 1 91 ? -2.863 -4.337 -6.325 1.00 93.25 91 ASN A O 1
ATOM 684 N N . VAL A 1 92 ? -2.094 -3.170 -4.579 1.00 94.81 92 VAL A N 1
ATOM 685 C CA . VAL A 1 92 ? -2.166 -4.264 -3.612 1.00 94.81 92 VAL A CA 1
ATOM 686 C C . VAL A 1 92 ? -3.020 -3.815 -2.449 1.00 94.81 92 VAL A C 1
ATOM 688 O O . VAL A 1 92 ? -2.788 -2.751 -1.873 1.00 94.81 92 VAL A O 1
ATOM 691 N N . VAL A 1 93 ? -3.992 -4.642 -2.084 1.00 94.69 93 VAL A N 1
ATOM 692 C CA . VAL A 1 93 ? -4.873 -4.398 -0.948 1.00 94.69 93 VAL A CA 1
ATOM 693 C C . VAL A 1 93 ? -4.909 -5.641 -0.076 1.00 94.69 93 VAL A C 1
ATOM 695 O O . VAL A 1 93 ? -5.358 -6.707 -0.496 1.00 94.69 93 VAL A O 1
ATOM 698 N N . GLY A 1 94 ? -4.443 -5.489 1.157 1.00 93.81 94 GLY A N 1
ATOM 699 C CA . GLY A 1 94 ? -4.512 -6.515 2.182 1.00 93.81 94 GLY A CA 1
ATOM 700 C C . GLY A 1 94 ? -5.569 -6.196 3.224 1.00 93.81 94 GLY A C 1
ATOM 701 O O . GLY A 1 94 ? -5.647 -5.074 3.716 1.00 93.81 94 GLY A O 1
ATOM 702 N N . LEU A 1 95 ? -6.363 -7.196 3.582 1.00 92.88 95 LEU A N 1
ATOM 703 C CA . LEU A 1 95 ? -7.357 -7.162 4.643 1.00 92.88 95 LEU A CA 1
ATOM 704 C C . LEU A 1 95 ? -6.887 -8.054 5.784 1.00 92.88 95 LEU A C 1
ATOM 706 O O . LEU A 1 95 ? -6.813 -9.274 5.634 1.00 92.88 95 LEU A O 1
ATOM 710 N N . ILE A 1 96 ? -6.596 -7.444 6.925 1.00 92.12 96 ILE A N 1
ATOM 711 C CA . ILE A 1 96 ? -6.210 -8.132 8.152 1.00 92.12 96 ILE A CA 1
ATOM 712 C C . ILE A 1 96 ? -7.439 -8.216 9.049 1.00 92.12 96 ILE A C 1
ATOM 714 O O . ILE A 1 96 ? -8.073 -7.204 9.361 1.00 92.12 96 ILE A O 1
ATOM 718 N N . ARG A 1 97 ? -7.767 -9.434 9.480 1.00 90.12 97 ARG A N 1
ATOM 719 C CA . ARG A 1 97 ? -8.895 -9.705 10.373 1.00 90.12 97 ARG A CA 1
ATOM 720 C C . ARG A 1 97 ? -8.372 -10.089 11.749 1.00 90.12 97 ARG A C 1
ATOM 722 O O . ARG A 1 97 ? -7.740 -11.131 11.924 1.00 90.12 97 ARG A O 1
ATOM 729 N N . GLY A 1 98 ? -8.646 -9.236 12.728 1.00 81.69 98 GLY A N 1
ATOM 730 C CA . GLY A 1 98 ? -8.396 -9.504 14.134 1.00 81.69 98 GLY A CA 1
ATOM 731 C C . GLY A 1 98 ? -9.297 -10.619 14.661 1.00 81.69 98 GLY A C 1
ATOM 732 O O . GLY A 1 98 ? -10.412 -10.841 14.187 1.00 81.69 98 GLY A O 1
ATOM 733 N N . THR A 1 99 ? -8.832 -11.309 15.699 1.00 79.06 99 THR A N 1
ATOM 734 C CA . THR A 1 99 ? -9.602 -12.364 16.382 1.00 79.06 99 THR A CA 1
ATOM 735 C C . THR A 1 99 ? -10.840 -11.834 17.108 1.00 79.06 99 THR A C 1
ATOM 737 O O . THR A 1 99 ? -11.739 -12.603 17.437 1.00 79.06 99 THR A O 1
ATOM 740 N N . ASP A 1 100 ? -10.901 -10.525 17.343 1.00 77.25 100 ASP A N 1
ATOM 741 C CA . ASP A 1 100 ? -12.028 -9.809 17.936 1.00 77.25 100 ASP A CA 1
ATOM 742 C C . ASP A 1 100 ? -13.027 -9.274 16.894 1.00 77.25 100 ASP A C 1
ATOM 744 O O . ASP A 1 100 ? -13.944 -8.533 17.247 1.00 77.25 100 ASP A O 1
ATOM 748 N N . GLY A 1 101 ? -12.850 -9.640 15.620 1.00 75.50 101 GLY A N 1
ATOM 749 C CA . GLY A 1 101 ? -13.670 -9.174 14.505 1.00 75.50 101 GLY A CA 1
ATOM 750 C C . GLY A 1 101 ? -13.282 -7.793 13.974 1.00 75.50 101 GLY A C 1
ATOM 751 O O . GLY A 1 101 ? -13.909 -7.336 13.025 1.00 75.50 101 GLY A O 1
ATOM 752 N N . SER A 1 102 ? -12.263 -7.129 14.538 1.00 80.88 102 SER A N 1
ATOM 753 C CA . SER A 1 102 ? -11.771 -5.868 13.975 1.00 80.88 102 SER A CA 1
ATOM 754 C C . SER A 1 102 ? -11.097 -6.093 12.622 1.00 80.88 102 SER A C 1
ATOM 756 O O . SER A 1 102 ? -10.366 -7.067 12.438 1.00 80.88 102 SER A O 1
ATOM 758 N N . GLN A 1 103 ? -11.332 -5.187 11.674 1.00 87.88 103 GLN A N 1
ATOM 759 C CA . GLN A 1 103 ? -10.653 -5.198 10.384 1.00 87.88 103 GLN A CA 1
ATOM 760 C C . GLN A 1 103 ? -9.727 -3.995 10.236 1.00 87.88 103 GLN A C 1
ATOM 762 O O . GLN A 1 103 ? -10.082 -2.854 10.548 1.00 87.88 103 GLN A O 1
ATOM 767 N N . SER A 1 104 ? -8.531 -4.262 9.727 1.00 90.81 104 SER A N 1
ATOM 768 C CA . SER A 1 104 ? -7.601 -3.250 9.250 1.00 90.81 104 SER A CA 1
ATOM 769 C C . SER A 1 104 ? -7.178 -3.584 7.828 1.00 90.81 104 SER A C 1
ATOM 771 O O . SER A 1 104 ? -7.217 -4.733 7.389 1.00 90.81 104 SER A O 1
ATOM 773 N N . GLN A 1 105 ? -6.819 -2.553 7.080 1.00 93.19 105 GLN A N 1
ATOM 774 C CA . GLN A 1 105 ? -6.461 -2.667 5.679 1.00 93.19 105 GLN A CA 1
ATOM 775 C C . GLN A 1 105 ? -5.056 -2.118 5.483 1.00 93.19 105 GLN A C 1
ATOM 777 O O . GLN A 1 105 ? -4.716 -1.095 6.074 1.00 93.19 105 GLN A O 1
ATOM 782 N N . PHE A 1 106 ? -4.260 -2.757 4.636 1.00 94.12 106 PHE A N 1
ATOM 783 C CA . PHE A 1 106 ? -3.056 -2.153 4.087 1.00 94.12 106 PHE A CA 1
ATOM 784 C C . PHE A 1 106 ? -3.175 -2.005 2.577 1.00 94.12 106 PHE A C 1
ATOM 786 O O . PHE A 1 106 ? -3.837 -2.807 1.917 1.00 94.12 106 PHE A O 1
ATOM 793 N N . ARG A 1 107 ? -2.563 -0.958 2.033 1.00 93.69 107 ARG A N 1
ATOM 794 C CA . ARG A 1 107 ? -2.627 -0.611 0.618 1.00 93.69 107 ARG A CA 1
ATOM 795 C C . ARG A 1 107 ? -1.255 -0.193 0.125 1.00 93.69 107 ARG A C 1
ATOM 797 O O . ARG A 1 107 ? -0.611 0.654 0.743 1.00 93.69 107 ARG A O 1
ATOM 804 N N . ILE A 1 108 ? -0.833 -0.776 -0.987 1.00 94.38 108 ILE A N 1
ATOM 805 C CA . ILE A 1 108 ? 0.423 -0.456 -1.666 1.00 94.38 108 ILE A CA 1
ATOM 806 C C . ILE A 1 108 ? 0.084 -0.159 -3.116 1.00 94.38 108 ILE A C 1
ATOM 808 O O . ILE A 1 108 ? -0.763 -0.822 -3.714 1.00 94.38 108 ILE A O 1
ATOM 812 N N . ARG A 1 109 ? 0.727 0.865 -3.662 1.00 93.50 109 ARG A N 1
ATOM 813 C CA . ARG A 1 109 ? 0.494 1.334 -5.022 1.00 93.50 109 ARG A CA 1
ATOM 814 C C . ARG A 1 109 ? 1.814 1.406 -5.757 1.00 93.50 109 ARG A C 1
ATOM 816 O O . ARG A 1 109 ? 2.652 2.202 -5.365 1.00 93.50 109 ARG A O 1
ATOM 823 N N . PHE A 1 110 ? 1.969 0.623 -6.811 1.00 92.75 110 PHE A N 1
ATOM 824 C CA . PHE A 1 110 ? 3.000 0.784 -7.838 1.00 92.75 110 PHE A CA 1
ATOM 825 C C . PHE A 1 110 ? 2.429 1.405 -9.115 1.00 92.75 110 PHE A C 1
ATOM 827 O O . PHE A 1 110 ? 3.171 2.014 -9.877 1.00 92.75 110 PHE A O 1
ATOM 834 N N . ASN A 1 111 ? 1.116 1.270 -9.322 1.00 92.94 111 ASN A N 1
ATOM 835 C CA . ASN A 1 111 ? 0.429 1.714 -10.526 1.00 92.94 111 ASN A CA 1
ATOM 836 C C . ASN A 1 111 ? 0.316 3.245 -10.615 1.00 92.94 111 ASN A C 1
ATOM 838 O O . ASN A 1 111 ? -0.010 3.910 -9.624 1.00 92.94 111 ASN A O 1
ATOM 842 N N . PHE A 1 112 ? 0.530 3.821 -11.793 1.00 91.44 112 PHE A N 1
ATOM 843 C CA . PHE A 1 112 ? 0.509 5.268 -12.015 1.00 91.44 112 PHE A CA 1
ATOM 844 C C . PHE A 1 112 ? -0.888 5.829 -12.272 1.00 91.44 112 PHE A C 1
ATOM 846 O O . PHE A 1 112 ? -1.064 7.039 -12.138 1.00 91.44 112 PHE A O 1
ATOM 853 N N . GLN A 1 113 ? -1.888 4.976 -12.491 1.00 89.56 113 GLN A N 1
ATOM 854 C CA . GLN A 1 113 ? -3.278 5.322 -12.804 1.00 89.56 113 GLN A CA 1
ATOM 855 C C . GLN A 1 113 ? -3.371 6.312 -13.976 1.00 89.56 113 GLN A C 1
ATOM 857 O O . GLN A 1 113 ? -4.114 7.293 -13.927 1.00 89.56 113 GLN A O 1
ATOM 862 N N . ASP A 1 114 ? -2.523 6.119 -14.983 1.00 84.75 114 ASP A N 1
ATOM 863 C CA . ASP A 1 114 ? -2.369 6.972 -16.160 1.00 84.75 114 ASP A CA 1
ATOM 864 C C . ASP A 1 114 ? -2.827 6.286 -17.461 1.00 84.75 114 ASP A C 1
ATOM 866 O O . ASP A 1 114 ? -2.645 6.836 -18.552 1.00 84.75 114 ASP A O 1
ATOM 870 N N . GLY A 1 115 ? -3.514 5.146 -17.348 1.00 83.50 115 GLY A N 1
ATOM 871 C CA . GLY A 1 115 ? -4.135 4.427 -18.452 1.00 83.50 115 GLY A CA 1
ATOM 872 C C . GLY A 1 115 ? -3.265 3.326 -19.055 1.00 83.50 115 GLY A C 1
ATOM 873 O O . GLY A 1 115 ? -2.082 3.169 -18.769 1.00 83.50 115 GLY A O 1
ATOM 874 N N . ALA A 1 116 ? -3.866 2.545 -19.958 1.00 74.81 116 ALA A N 1
ATOM 875 C CA . ALA A 1 116 ? -3.161 1.479 -20.665 1.00 74.81 116 ALA A CA 1
ATOM 876 C C . ALA A 1 116 ? -1.997 2.049 -21.502 1.00 74.81 116 ALA A C 1
ATOM 878 O O . ALA A 1 116 ? -2.213 2.897 -22.371 1.00 74.81 116 ALA A O 1
ATOM 879 N N . ALA A 1 117 ? -0.785 1.531 -21.267 1.00 65.44 117 ALA A N 1
ATOM 880 C CA . ALA A 1 117 ? 0.493 2.022 -21.807 1.00 65.44 117 ALA A CA 1
ATOM 881 C C . ALA A 1 117 ? 1.018 3.333 -21.185 1.00 65.44 117 ALA A C 1
ATOM 883 O O . ALA A 1 117 ? 1.767 4.071 -21.833 1.00 65.44 117 ALA A O 1
ATOM 884 N N . GLY A 1 118 ? 0.649 3.589 -19.930 1.00 76.88 118 GLY A N 1
ATOM 885 C CA . GLY A 1 118 ? 1.217 4.631 -19.085 1.00 76.88 118 GLY A CA 1
ATOM 886 C C . GLY A 1 118 ? 2.715 4.480 -18.790 1.00 76.88 118 GLY A C 1
ATOM 887 O O . GLY A 1 118 ? 3.395 3.556 -19.251 1.00 76.88 118 GLY A O 1
ATOM 888 N N . GLY A 1 119 ? 3.255 5.424 -18.020 1.00 78.94 119 GLY A N 1
ATOM 889 C CA . GLY A 1 119 ? 4.680 5.540 -17.699 1.00 78.94 119 GLY A CA 1
ATOM 890 C C . GLY A 1 119 ? 5.245 4.393 -16.854 1.00 78.94 119 GLY A C 1
ATOM 891 O O . GLY A 1 119 ? 6.462 4.211 -16.823 1.00 78.94 119 GLY A O 1
ATOM 892 N N . ASP A 1 120 ? 4.388 3.609 -16.202 1.00 81.31 120 ASP A N 1
ATOM 893 C CA . ASP A 1 120 ? 4.736 2.404 -15.438 1.00 81.31 120 ASP A CA 1
ATOM 894 C C . ASP A 1 120 ? 4.619 1.097 -16.253 1.00 81.31 120 ASP A C 1
ATOM 896 O O . ASP A 1 120 ? 5.069 0.029 -15.813 1.00 81.31 120 ASP A O 1
ATOM 900 N N . GLY A 1 121 ? 4.046 1.177 -17.459 1.00 83.69 121 GLY A N 1
ATOM 901 C CA . GLY A 1 121 ? 3.790 0.037 -18.331 1.00 83.69 121 GLY A CA 1
ATOM 902 C C . GLY A 1 121 ? 2.762 -0.954 -17.775 1.00 83.69 121 GLY A C 1
ATOM 903 O O . GLY A 1 121 ? 2.834 -2.134 -18.127 1.00 83.69 121 GLY A O 1
ATOM 904 N N . LEU A 1 122 ? 1.856 -0.511 -16.898 1.00 85.75 122 LEU A N 1
ATOM 905 C CA . LEU A 1 122 ? 0.748 -1.305 -16.364 1.00 85.75 122 LEU A CA 1
ATOM 906 C C . LEU A 1 122 ? -0.590 -0.807 -16.940 1.00 85.75 122 LEU A C 1
ATOM 908 O O . LEU A 1 122 ? -0.688 0.299 -17.464 1.00 85.75 122 LEU A O 1
ATOM 912 N N . GLU A 1 123 ? -1.620 -1.654 -16.911 1.00 89.81 123 GLU A N 1
ATOM 913 C CA . GLU A 1 123 ? -2.996 -1.182 -17.119 1.00 89.81 123 GLU A CA 1
ATOM 914 C C . GLU A 1 123 ? -3.540 -0.600 -15.814 1.00 89.81 123 GLU A C 1
ATOM 916 O O . GLU A 1 123 ? -3.077 -0.962 -14.736 1.00 89.81 123 GLU A O 1
ATOM 921 N N . ASP A 1 124 ? -4.542 0.274 -15.878 1.00 88.81 124 ASP A N 1
ATOM 922 C CA . ASP A 1 124 ? -5.180 0.754 -14.654 1.00 88.81 124 ASP A CA 1
ATOM 923 C C . ASP A 1 124 ? -5.866 -0.411 -13.910 1.00 88.81 124 ASP A C 1
ATOM 925 O O . ASP A 1 124 ? -6.458 -1.301 -14.536 1.00 88.81 124 ASP A O 1
ATOM 929 N N . PRO A 1 125 ? -5.817 -0.429 -12.569 1.00 88.19 125 PRO A N 1
ATOM 930 C CA . PRO A 1 125 ? -6.506 -1.433 -11.773 1.00 88.19 125 PRO A CA 1
ATOM 931 C C . PRO A 1 125 ? -8.025 -1.288 -11.912 1.00 88.19 125 PRO A C 1
ATOM 933 O O . PRO A 1 125 ? -8.560 -0.206 -12.175 1.00 88.19 125 PRO A O 1
ATOM 936 N N . GLY A 1 126 ? -8.751 -2.373 -11.652 1.00 87.19 126 GLY A N 1
ATOM 937 C CA . GLY A 1 126 ? -10.203 -2.335 -11.566 1.00 87.19 126 GLY A CA 1
ATOM 938 C C . GLY A 1 126 ? -10.684 -1.345 -10.499 1.00 87.19 126 GLY A C 1
ATOM 939 O O . GLY A 1 126 ? -10.009 -1.069 -9.506 1.00 87.19 126 GLY A O 1
ATOM 940 N N . SER A 1 127 ? -11.910 -0.836 -10.645 1.00 84.94 127 SER A N 1
ATOM 941 C CA . SER A 1 127 ? -12.463 0.188 -9.741 1.00 84.94 127 SER A CA 1
ATOM 942 C C . SER A 1 127 ? -12.524 -0.230 -8.264 1.00 84.94 127 SER A C 1
ATOM 944 O O . SER A 1 127 ? -12.575 0.626 -7.390 1.00 84.94 127 SER A O 1
ATOM 946 N N . ALA A 1 128 ? -12.534 -1.536 -7.973 1.00 86.62 128 ALA A N 1
ATOM 947 C CA . ALA A 1 128 ? -12.504 -2.081 -6.612 1.00 86.62 128 ALA A CA 1
ATOM 948 C C . ALA A 1 128 ? -11.096 -2.099 -5.980 1.00 86.62 128 ALA A C 1
ATOM 950 O O . ALA A 1 128 ? -10.965 -2.364 -4.785 1.00 86.62 128 ALA A O 1
ATOM 951 N N . MET A 1 129 ? -10.059 -1.846 -6.782 1.00 89.06 129 MET A N 1
ATOM 952 C CA . MET A 1 129 ? -8.639 -1.852 -6.416 1.00 89.06 129 MET A CA 1
ATOM 953 C C . MET A 1 129 ? -7.984 -0.478 -6.589 1.00 89.06 129 MET A C 1
ATOM 955 O O . MET A 1 129 ? -6.949 -0.212 -5.978 1.00 89.06 129 MET A O 1
ATOM 959 N N . ALA A 1 130 ? -8.589 0.418 -7.370 1.00 87.31 130 ALA A N 1
ATOM 960 C CA . ALA A 1 130 ? -8.185 1.814 -7.462 1.00 87.31 130 ALA A CA 1
ATOM 961 C C . ALA A 1 130 ? -8.350 2.532 -6.110 1.00 87.31 130 ALA A C 1
ATOM 963 O O . ALA A 1 130 ? -9.339 2.344 -5.391 1.00 87.31 130 ALA A O 1
ATOM 964 N N . PHE A 1 131 ? -7.367 3.358 -5.752 1.00 87.06 131 PHE A N 1
ATOM 965 C CA . PHE A 1 131 ? -7.464 4.245 -4.599 1.00 87.06 131 PHE A CA 1
ATOM 966 C C . PHE A 1 131 ? -6.641 5.515 -4.767 1.00 87.06 131 PHE A C 1
ATOM 968 O O . PHE A 1 131 ? -5.561 5.525 -5.361 1.00 87.06 131 PHE A O 1
ATOM 975 N N . ASP A 1 132 ? -7.172 6.553 -4.138 1.00 86.38 132 ASP A N 1
ATOM 976 C CA . ASP A 1 132 ? -6.642 7.902 -4.098 1.00 86.38 132 ASP A CA 1
ATOM 977 C C . ASP A 1 132 ? -5.504 7.991 -3.074 1.00 86.38 132 ASP A C 1
ATOM 979 O O . ASP A 1 132 ? -5.735 8.058 -1.864 1.00 86.38 132 ASP A O 1
ATOM 983 N N . SER A 1 133 ? -4.259 7.955 -3.548 1.00 84.44 133 SER A N 1
ATOM 984 C CA . SER A 1 133 ? -3.076 8.195 -2.718 1.00 84.44 133 SER A CA 1
ATOM 985 C C . SER A 1 133 ? -1.992 8.902 -3.525 1.00 84.44 133 SER A C 1
ATOM 987 O O . SER A 1 133 ? -1.671 8.442 -4.622 1.00 84.44 133 SER A O 1
ATOM 989 N N . PRO A 1 134 ? -1.379 9.979 -2.999 1.00 85.31 134 PRO A N 1
ATOM 990 C CA . PRO A 1 134 ? -0.284 10.663 -3.682 1.00 85.31 134 PRO A CA 1
ATOM 991 C C . PRO A 1 134 ? 1.020 9.854 -3.658 1.00 85.31 134 PRO A C 1
ATOM 993 O O . PRO A 1 134 ? 1.956 10.189 -4.383 1.00 85.31 134 PRO A O 1
ATOM 996 N N . HIS A 1 135 ? 1.105 8.817 -2.821 1.00 85.12 135 HIS A N 1
ATOM 997 C CA . HIS A 1 135 ? 2.316 8.032 -2.640 1.00 85.12 135 HIS A CA 1
ATOM 998 C C . HIS A 1 135 ? 2.341 6.815 -3.564 1.00 85.12 13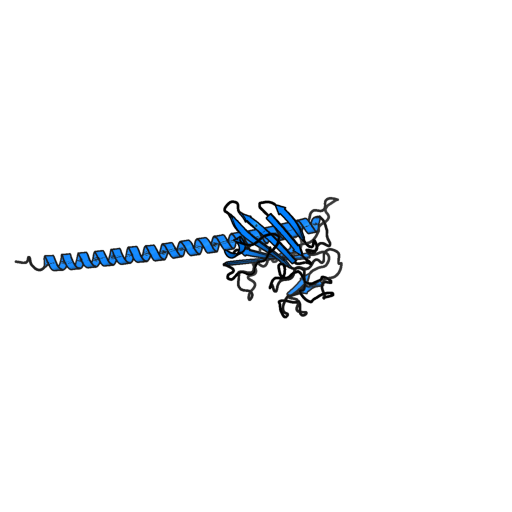5 HIS A C 1
ATOM 1000 O O . HIS A 1 135 ? 1.406 6.011 -3.571 1.00 85.12 135 HIS A O 1
ATOM 1006 N N . VAL A 1 136 ? 3.446 6.667 -4.297 1.00 89.94 136 VAL A N 1
ATOM 1007 C CA . VAL A 1 136 ? 3.678 5.577 -5.245 1.00 89.94 136 VAL A CA 1
ATOM 1008 C C . VAL A 1 136 ? 4.983 4.870 -4.882 1.00 89.94 136 VAL A C 1
ATOM 1010 O O . VAL A 1 136 ? 6.007 5.499 -4.624 1.00 89.94 136 VAL A O 1
ATOM 1013 N N . SER A 1 137 ? 4.924 3.547 -4.827 1.00 90.94 137 SER A N 1
ATOM 1014 C CA . SER A 1 137 ? 6.051 2.640 -4.647 1.00 90.94 137 SER A CA 1
ATOM 1015 C C . SER A 1 137 ? 6.728 2.393 -5.987 1.00 90.94 137 SER A C 1
ATOM 1017 O O . SER A 1 137 ? 6.073 2.332 -7.024 1.00 90.94 137 SER A O 1
ATOM 1019 N N . VAL A 1 138 ? 8.044 2.214 -5.975 1.00 90.44 138 VAL A N 1
ATOM 1020 C CA . VAL A 1 138 ? 8.838 1.998 -7.187 1.00 90.44 138 VAL A CA 1
ATOM 1021 C C . VAL A 1 138 ? 9.848 0.898 -6.941 1.00 90.44 138 VAL A C 1
ATOM 1023 O O . VAL A 1 138 ? 10.725 1.023 -6.082 1.00 90.44 138 VAL A O 1
ATOM 1026 N N . ASN A 1 139 ? 9.747 -0.167 -7.730 1.00 89.00 139 ASN A N 1
ATOM 1027 C CA . ASN A 1 139 ? 10.738 -1.228 -7.760 1.00 89.00 139 ASN A CA 1
ATOM 1028 C C . ASN A 1 139 ? 11.858 -0.881 -8.751 1.00 89.00 139 ASN A C 1
ATOM 1030 O O . ASN A 1 139 ? 11.638 -0.828 -9.958 1.00 89.00 139 ASN A O 1
ATOM 1034 N N . ASN A 1 140 ? 13.060 -0.646 -8.224 1.00 86.19 140 ASN A N 1
ATOM 1035 C CA . ASN A 1 140 ? 14.270 -0.356 -8.990 1.00 86.19 140 ASN A CA 1
ATOM 1036 C C . ASN A 1 140 ? 15.392 -1.374 -8.692 1.00 86.19 140 ASN A C 1
ATOM 1038 O O . ASN A 1 140 ? 16.577 -1.063 -8.824 1.00 86.19 140 ASN A O 1
ATOM 1042 N N . LEU A 1 141 ? 15.037 -2.589 -8.250 1.00 78.94 141 LEU A N 1
ATOM 1043 C CA . LEU A 1 141 ? 15.999 -3.600 -7.793 1.00 78.94 141 LEU A CA 1
ATOM 1044 C C . LEU A 1 141 ? 16.889 -4.144 -8.915 1.00 78.94 141 LEU A C 1
ATOM 1046 O O . LEU A 1 141 ? 18.065 -4.410 -8.683 1.00 78.94 141 LEU A O 1
ATOM 1050 N N . ILE A 1 142 ? 16.345 -4.304 -10.121 1.00 77.56 142 ILE A N 1
ATOM 1051 C CA . ILE A 1 142 ? 17.076 -4.862 -11.272 1.00 77.56 142 ILE A CA 1
ATOM 1052 C C . ILE A 1 142 ? 17.811 -3.798 -12.098 1.00 77.56 142 ILE A C 1
ATOM 1054 O O . ILE A 1 142 ? 18.634 -4.120 -12.955 1.00 77.56 142 ILE A O 1
ATOM 1058 N N . ASN A 1 143 ? 17.532 -2.521 -11.844 1.00 75.12 143 ASN A N 1
ATOM 1059 C CA . ASN A 1 143 ? 18.096 -1.416 -12.601 1.00 75.12 143 ASN A CA 1
ATOM 1060 C C . ASN A 1 143 ? 19.373 -0.894 -11.940 1.00 75.12 143 ASN A C 1
ATOM 1062 O O . ASN A 1 143 ? 19.465 -0.721 -10.724 1.00 75.12 143 ASN A O 1
ATOM 1066 N N . MET A 1 144 ? 20.348 -0.556 -12.781 1.00 75.12 144 MET A N 1
ATOM 1067 C CA . MET A 1 144 ? 21.655 -0.034 -12.362 1.00 75.12 144 MET A CA 1
ATOM 1068 C C . MET A 1 144 ? 21.736 1.498 -12.429 1.00 75.12 144 MET A C 1
ATOM 1070 O O . MET A 1 144 ? 22.821 2.069 -12.335 1.00 75.12 144 MET A O 1
ATOM 1074 N N . VAL A 1 145 ? 20.593 2.168 -12.592 1.00 79.00 145 VAL A N 1
ATOM 1075 C CA . VAL A 1 145 ? 20.472 3.630 -12.676 1.00 79.00 145 VAL A CA 1
ATOM 1076 C C . VAL A 1 145 ? 19.433 4.107 -11.663 1.00 79.00 145 VAL A C 1
ATOM 1078 O O . VAL A 1 145 ? 18.515 3.366 -11.316 1.00 79.00 145 VAL A O 1
ATOM 1081 N N . GLU A 1 146 ? 19.593 5.331 -11.165 1.00 81.50 146 GLU A N 1
ATOM 1082 C CA . GLU A 1 146 ? 18.578 5.989 -10.340 1.00 81.50 146 GLU A CA 1
ATOM 1083 C C . GLU A 1 146 ? 17.308 6.253 -11.156 1.00 81.50 146 GLU A C 1
ATOM 1085 O O . GLU A 1 146 ? 17.384 6.672 -12.313 1.00 81.50 146 GLU A O 1
ATOM 1090 N N . VAL A 1 147 ? 16.144 6.044 -10.543 1.00 86.25 147 VAL A N 1
ATOM 1091 C CA . VAL A 1 147 ? 14.843 6.354 -11.156 1.00 86.25 147 VAL A CA 1
ATOM 1092 C C . VAL A 1 147 ? 14.080 7.372 -10.314 1.00 86.25 147 VAL A C 1
ATOM 1094 O O . VAL A 1 147 ? 14.257 7.401 -9.095 1.00 86.25 147 VAL A O 1
ATOM 1097 N N . PRO A 1 148 ? 13.235 8.224 -10.913 1.00 87.25 148 PRO A N 1
ATOM 1098 C CA . PRO A 1 148 ? 12.389 9.134 -10.147 1.00 87.25 148 PRO A CA 1
ATOM 1099 C C . PRO A 1 148 ? 11.464 8.372 -9.188 1.00 87.25 148 PRO A C 1
ATOM 1101 O O . PRO A 1 148 ? 10.963 7.305 -9.534 1.00 87.25 148 PRO A O 1
ATOM 1104 N N . LEU A 1 149 ? 11.217 8.936 -8.003 1.00 86.56 149 LEU A N 1
ATOM 1105 C CA . LEU A 1 149 ? 10.132 8.524 -7.111 1.00 86.56 149 LEU A CA 1
ATOM 1106 C C . LEU A 1 149 ? 8.907 9.403 -7.426 1.00 86.56 149 LEU A C 1
ATOM 1108 O O . LEU A 1 149 ? 8.880 10.559 -6.990 1.00 86.56 149 LEU A O 1
ATOM 1112 N N . PRO A 1 150 ? 7.951 8.924 -8.238 1.00 88.69 150 PRO A N 1
ATOM 1113 C CA . PRO A 1 150 ? 6.834 9.714 -8.727 1.00 88.69 150 PRO A CA 1
ATOM 1114 C C . PRO A 1 150 ? 5.811 9.984 -7.623 1.00 88.69 150 PRO A C 1
ATOM 1116 O O . PRO A 1 150 ? 5.724 9.266 -6.626 1.00 88.69 150 PRO A O 1
ATOM 1119 N N . MET A 1 151 ? 5.009 11.021 -7.834 1.00 87.12 151 MET A N 1
ATOM 1120 C CA . MET A 1 151 ? 3.854 11.342 -7.005 1.00 87.12 151 MET A CA 1
ATOM 1121 C C . MET A 1 151 ? 2.575 11.286 -7.836 1.00 87.12 151 MET A C 1
ATOM 1123 O O . MET A 1 151 ? 2.566 11.694 -8.994 1.00 87.12 151 MET A O 1
ATOM 1127 N N . GLY A 1 152 ? 1.492 10.807 -7.226 1.00 87.31 152 GLY A N 1
ATOM 1128 C CA . GLY A 1 152 ? 0.148 10.859 -7.799 1.00 87.31 152 GLY A CA 1
ATOM 1129 C C . GLY A 1 152 ? -0.474 12.244 -7.621 1.00 87.31 152 GLY A C 1
ATOM 1130 O O . GLY A 1 152 ? -1.289 12.436 -6.721 1.00 87.31 152 GLY A O 1
ATOM 1131 N N . ASP A 1 153 ? -0.040 13.219 -8.416 1.00 87.12 153 ASP A N 1
ATOM 1132 C CA . ASP A 1 153 ? -0.432 14.635 -8.337 1.00 87.12 153 ASP A CA 1
ATOM 1133 C C . ASP A 1 153 ? -1.419 15.084 -9.433 1.00 87.12 153 ASP A C 1
ATOM 1135 O O . ASP A 1 153 ? -1.900 16.219 -9.424 1.00 87.12 153 ASP A O 1
ATOM 1139 N N . GLY A 1 154 ? -1.727 14.194 -10.372 1.00 84.94 154 GLY A N 1
ATOM 1140 C CA . GLY A 1 154 ? -2.688 14.389 -11.445 1.00 84.94 154 GLY A CA 1
ATOM 1141 C C . GLY A 1 154 ? -4.143 14.146 -11.037 1.00 84.94 154 GLY A C 1
ATOM 1142 O O . G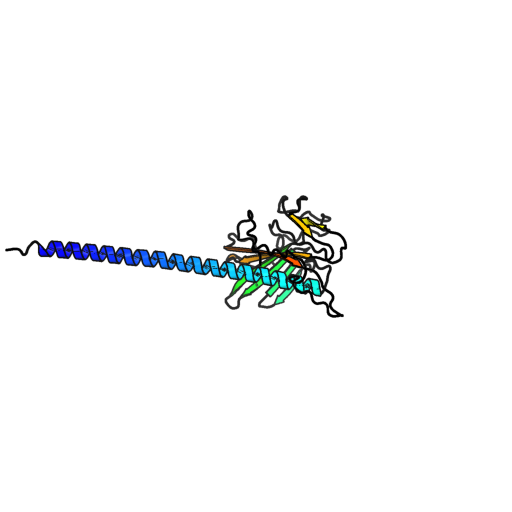LY A 1 154 ? -4.491 13.918 -9.875 1.00 84.94 154 GLY A O 1
ATOM 1143 N N . ALA A 1 155 ? -5.033 14.205 -12.030 1.00 85.06 155 ALA A N 1
ATOM 1144 C CA . ALA A 1 155 ? -6.451 13.925 -11.829 1.00 85.06 155 ALA A CA 1
ATOM 1145 C C . ALA A 1 155 ? -6.653 12.457 -11.424 1.00 85.06 155 ALA A C 1
ATOM 1147 O O . ALA A 1 155 ? -6.043 11.569 -12.007 1.00 85.06 155 ALA A O 1
ATOM 1148 N N . GLY A 1 156 ? -7.493 12.202 -10.415 1.00 82.56 156 GLY A N 1
ATOM 1149 C CA . GLY A 1 156 ? -7.652 10.847 -9.872 1.00 82.56 156 GLY A CA 1
ATOM 1150 C C . GLY A 1 156 ? -6.361 10.290 -9.267 1.00 82.56 156 GLY A C 1
ATOM 1151 O O . GLY A 1 156 ? -6.165 9.086 -9.260 1.00 82.56 156 GLY A O 1
ATOM 1152 N N . TYR A 1 157 ? -5.457 11.165 -8.807 1.00 86.81 157 TYR A N 1
ATOM 1153 C CA . TYR A 1 157 ? -4.134 10.791 -8.307 1.00 86.81 157 TYR A CA 1
ATOM 1154 C C . TYR A 1 157 ? -3.264 10.080 -9.351 1.00 86.81 157 TYR A C 1
ATOM 1156 O O . TYR A 1 157 ? -2.349 9.343 -8.974 1.00 86.81 157 TYR A O 1
ATOM 1164 N N . SER A 1 158 ? -3.498 10.302 -10.648 1.00 88.38 158 SER A N 1
ATOM 1165 C CA . SER A 1 158 ? -2.586 9.843 -11.695 1.00 88.38 158 SER A CA 1
ATOM 1166 C C . SER A 1 158 ? -1.198 10.476 -11.523 1.00 88.38 158 SER A C 1
ATOM 1168 O O . SER A 1 158 ? -1.072 11.570 -10.972 1.00 88.38 158 SER A O 1
ATOM 1170 N N . VAL A 1 159 ? -0.132 9.833 -11.992 1.00 88.88 159 VAL A N 1
ATOM 1171 C CA . VAL A 1 159 ? 1.201 10.460 -11.997 1.00 88.88 159 VAL A CA 1
ATOM 1172 C C . VAL A 1 159 ? 1.279 11.469 -13.147 1.00 88.88 159 VAL A C 1
ATOM 1174 O O . VAL A 1 159 ? 1.214 11.081 -14.309 1.00 88.88 159 VAL A O 1
ATOM 1177 N N . ALA A 1 160 ? 1.426 12.768 -12.852 1.00 84.56 160 ALA A N 1
ATOM 1178 C CA . ALA A 1 160 ? 1.493 13.827 -13.873 1.00 84.56 160 ALA A CA 1
ATOM 1179 C C . ALA A 1 160 ? 2.921 14.345 -14.141 1.00 84.56 160 ALA A C 1
ATOM 1181 O O . ALA A 1 160 ? 3.110 15.303 -14.894 1.00 84.56 160 ALA A O 1
ATOM 1182 N N . GLY A 1 161 ? 3.935 13.696 -13.555 1.00 79.25 161 GLY A N 1
ATOM 1183 C CA . GLY A 1 161 ? 5.357 13.961 -13.806 1.00 79.25 161 GLY A CA 1
ATOM 1184 C C . GLY A 1 161 ? 6.120 14.601 -12.643 1.00 79.25 161 GLY A C 1
ATOM 1185 O O . GLY A 1 161 ? 7.326 14.818 -12.766 1.00 79.25 161 GLY A O 1
ATOM 1186 N N . THR A 1 162 ? 5.467 14.877 -11.511 1.00 82.62 162 THR A N 1
ATOM 1187 C CA . THR A 1 162 ? 6.161 15.324 -10.293 1.00 82.62 162 THR A CA 1
ATOM 1188 C C . THR A 1 162 ? 6.827 14.150 -9.578 1.00 82.62 162 THR A C 1
ATOM 1190 O O . THR A 1 162 ? 6.257 13.065 -9.464 1.00 82.62 162 THR A O 1
ATOM 1193 N N . SER A 1 163 ? 8.032 14.377 -9.049 1.00 83.38 163 SER A N 1
ATOM 1194 C CA . SER A 1 163 ? 8.772 13.406 -8.237 1.00 83.38 163 SER A CA 1
ATOM 1195 C C . SER A 1 163 ? 9.139 13.977 -6.868 1.00 83.38 163 SER A C 1
ATOM 1197 O O . SER A 1 163 ? 9.650 15.096 -6.785 1.00 83.38 163 SER A O 1
ATOM 1199 N N . SER A 1 164 ? 8.955 13.195 -5.803 1.00 81.12 164 SER A N 1
ATOM 1200 C CA . SER A 1 164 ? 9.351 13.561 -4.432 1.00 81.12 164 SER A CA 1
ATOM 1201 C C . SER A 1 164 ? 10.838 13.318 -4.147 1.00 81.12 164 SER A C 1
ATOM 1203 O O . SER A 1 164 ? 11.364 13.781 -3.132 1.00 81.12 164 SER A O 1
ATOM 1205 N N . GLY A 1 165 ? 11.524 12.598 -5.037 1.00 83.50 165 GLY A N 1
ATOM 1206 C CA . GLY A 1 165 ? 12.925 12.226 -4.903 1.00 83.50 165 GLY A CA 1
ATOM 1207 C C . GLY A 1 165 ? 13.351 11.228 -5.973 1.00 83.50 165 GLY A C 1
ATOM 1208 O O . GLY A 1 165 ? 12.753 11.155 -7.046 1.00 83.50 165 GLY A O 1
ATOM 1209 N N . VAL A 1 166 ? 14.387 10.450 -5.662 1.00 82.06 166 VAL A N 1
ATOM 1210 C CA . VAL A 1 166 ? 14.907 9.387 -6.528 1.00 82.06 166 VAL A CA 1
ATOM 1211 C C . VAL A 1 166 ? 15.049 8.085 -5.749 1.00 82.06 166 VAL A C 1
ATOM 1213 O O . VAL A 1 166 ? 15.362 8.091 -4.557 1.00 82.06 166 VAL A O 1
ATOM 1216 N N . VAL A 1 167 ? 14.840 6.968 -6.436 1.00 80.12 167 VAL A N 1
ATOM 1217 C CA . VAL A 1 167 ? 15.123 5.622 -5.947 1.00 80.12 167 VAL A CA 1
ATOM 1218 C C . VAL A 1 167 ? 16.504 5.208 -6.456 1.00 80.12 167 VAL A C 1
ATOM 1220 O O . VAL A 1 167 ? 16.715 5.169 -7.672 1.00 80.12 167 VAL A O 1
ATOM 1223 N N . PRO A 1 168 ? 17.460 4.905 -5.558 1.00 76.75 168 PRO A N 1
ATOM 1224 C CA . PRO A 1 168 ? 18.799 4.476 -5.949 1.00 76.75 168 PRO A CA 1
ATOM 1225 C C . PRO A 1 168 ? 18.804 3.205 -6.818 1.00 76.75 168 PRO A C 1
ATOM 1227 O O . PRO A 1 168 ? 17.847 2.428 -6.762 1.00 76.75 168 PRO A O 1
ATOM 1230 N N . PRO A 1 169 ? 19.889 2.933 -7.567 1.00 75.31 169 PRO A N 1
ATOM 1231 C CA . PRO A 1 169 ? 20.054 1.660 -8.263 1.00 75.31 169 PRO A CA 1
ATOM 1232 C C . PRO A 1 169 ? 20.079 0.492 -7.272 1.00 75.31 169 PRO A C 1
ATOM 1234 O O . PRO A 1 169 ? 20.645 0.609 -6.177 1.00 75.31 169 PRO A O 1
ATOM 1237 N N . GLY A 1 170 ? 19.481 -0.635 -7.657 1.00 72.06 170 GLY A N 1
ATOM 1238 C CA . GLY A 1 170 ? 19.420 -1.831 -6.816 1.00 72.06 170 GLY A CA 1
ATOM 1239 C C . GLY A 1 170 ? 18.581 -1.661 -5.547 1.00 72.06 170 GLY A C 1
ATOM 1240 O O . GLY A 1 170 ? 18.845 -2.329 -4.544 1.00 72.06 170 GLY A O 1
ATOM 1241 N N . ALA A 1 171 ? 17.616 -0.739 -5.552 1.00 76.81 171 ALA A N 1
ATOM 1242 C CA . ALA A 1 171 ? 16.747 -0.456 -4.414 1.00 76.81 171 ALA A CA 1
ATOM 1243 C C . ALA A 1 171 ? 15.265 -0.474 -4.806 1.00 76.81 171 ALA A C 1
ATOM 1245 O O . ALA A 1 171 ? 14.911 -0.325 -5.966 1.00 76.81 171 ALA A O 1
ATOM 1246 N N . VAL A 1 172 ? 14.384 -0.615 -3.828 1.00 82.44 172 VAL A N 1
ATOM 1247 C CA . VAL A 1 172 ? 12.936 -0.436 -3.975 1.00 82.44 172 VAL A CA 1
ATOM 1248 C C . VAL A 1 172 ? 12.471 0.602 -2.965 1.00 82.44 172 VAL A C 1
ATOM 1250 O O . VAL A 1 172 ? 12.855 0.548 -1.796 1.00 82.44 172 VAL A O 1
ATOM 1253 N N . ALA A 1 173 ? 11.666 1.557 -3.417 1.00 86.12 173 ALA A N 1
ATOM 1254 C CA . ALA A 1 173 ? 10.911 2.444 -2.546 1.00 86.12 173 ALA A CA 1
ATOM 1255 C C . ALA A 1 173 ? 9.535 1.816 -2.325 1.00 86.12 173 ALA A C 1
ATOM 1257 O O . ALA A 1 173 ? 8.763 1.681 -3.272 1.00 86.12 173 ALA A O 1
ATOM 1258 N N . LEU A 1 174 ? 9.242 1.406 -1.094 1.00 86.69 174 LEU A N 1
ATOM 1259 C CA . LEU A 1 174 ? 7.933 0.888 -0.715 1.00 86.69 174 LEU A CA 1
ATOM 1260 C C . LEU A 1 174 ? 7.209 1.933 0.115 1.00 86.69 174 LEU A C 1
ATOM 1262 O O . LEU A 1 174 ? 7.736 2.413 1.120 1.00 86.69 174 LEU A O 1
ATOM 1266 N N . VAL A 1 175 ? 5.980 2.231 -0.288 1.00 87.06 175 VAL A N 1
ATOM 1267 C CA . VAL A 1 175 ? 5.048 3.031 0.491 1.00 87.06 175 VAL A CA 1
ATOM 1268 C C . VAL A 1 175 ? 3.802 2.211 0.751 1.00 87.06 175 VAL A C 1
ATOM 1270 O O . VAL A 1 175 ? 3.098 1.808 -0.174 1.00 87.06 175 VAL A O 1
ATOM 1273 N N . CYS A 1 176 ? 3.530 1.974 2.028 1.00 88.31 176 CYS A N 1
ATOM 1274 C CA . CYS A 1 176 ? 2.352 1.256 2.467 1.00 88.31 176 CYS A CA 1
ATOM 1275 C C . CYS A 1 176 ? 1.485 2.159 3.334 1.00 88.31 176 CYS A C 1
ATOM 1277 O O . CYS A 1 176 ? 1.930 2.705 4.346 1.00 88.31 176 CYS A O 1
ATOM 1279 N N . GLU A 1 177 ? 0.218 2.267 2.964 1.00 87.69 177 GLU A N 1
ATOM 1280 C CA . GLU A 1 177 ? -0.801 2.906 3.777 1.00 87.69 177 GLU A CA 1
ATOM 1281 C C . GLU A 1 177 ? -1.561 1.845 4.569 1.00 87.69 177 GLU A C 1
ATOM 1283 O O . GLU A 1 177 ? -2.159 0.944 3.995 1.00 87.69 177 GLU A O 1
ATOM 1288 N N . GLY A 1 178 ? -1.572 1.966 5.887 1.00 87.00 178 GLY A N 1
ATOM 1289 C CA . GLY A 1 178 ? -2.456 1.233 6.774 1.00 87.00 178 GLY A CA 1
ATOM 1290 C C . GLY A 1 178 ? -3.669 2.075 7.148 1.00 87.00 178 GLY A C 1
ATOM 1291 O O . GLY A 1 178 ? -3.553 3.263 7.451 1.00 87.00 178 GLY A O 1
ATOM 1292 N N . ARG A 1 179 ? -4.844 1.457 7.141 1.00 87.12 179 ARG A N 1
ATOM 1293 C CA . ARG A 1 179 ? -6.137 2.117 7.303 1.00 87.12 179 ARG A CA 1
ATOM 1294 C C . ARG A 1 179 ? -7.040 1.320 8.227 1.00 87.12 179 ARG A C 1
ATOM 1296 O O . ARG A 1 179 ? -7.127 0.097 8.140 1.00 87.12 179 ARG A O 1
ATOM 1303 N N . VAL A 1 180 ? -7.751 2.037 9.090 1.00 86.06 180 VAL A N 1
ATOM 1304 C CA . VAL A 1 180 ? -8.769 1.481 9.981 1.00 86.06 180 VAL A CA 1
ATOM 1305 C C . VAL A 1 180 ? -10.026 2.331 9.895 1.00 86.06 180 VAL A C 1
ATOM 1307 O O . VAL A 1 180 ? -9.995 3.563 9.983 1.00 86.06 180 VAL A O 1
ATOM 1310 N N . SER A 1 181 ? -11.160 1.664 9.716 1.00 80.69 181 SER A N 1
ATOM 1311 C CA . SER A 1 181 ? -12.467 2.305 9.713 1.00 80.69 181 SER A CA 1
ATOM 1312 C C . SER A 1 181 ? -13.573 1.281 9.978 1.00 80.69 181 SER A C 1
ATOM 1314 O O . SER A 1 181 ? -13.468 0.160 9.486 1.00 80.69 181 SER A O 1
ATOM 1316 N N . PRO A 1 182 ? -14.665 1.669 10.666 1.00 73.00 182 PRO A N 1
ATOM 1317 C CA . PRO A 1 182 ? -15.858 0.838 10.817 1.00 73.00 182 PRO A CA 1
ATOM 1318 C C . PRO A 1 182 ? -16.457 0.333 9.497 1.00 73.00 182 PRO A C 1
ATOM 1320 O O . PRO A 1 182 ? -17.121 -0.692 9.480 1.00 73.00 182 PRO A O 1
ATOM 1323 N N . GLY A 1 183 ? -16.255 1.037 8.378 1.00 72.56 183 GLY A N 1
ATOM 1324 C CA . GLY A 1 183 ? -16.799 0.594 7.090 1.00 72.56 183 GLY A CA 1
ATOM 1325 C C . GLY A 1 183 ? -16.008 -0.545 6.428 1.00 72.56 183 GLY A C 1
ATOM 1326 O O . GLY A 1 183 ? -16.498 -1.145 5.468 1.00 72.56 183 GLY A O 1
ATOM 1327 N N . LEU A 1 184 ? -14.816 -0.877 6.949 1.00 83.38 184 LEU A N 1
ATOM 1328 C CA . LEU A 1 184 ? -14.016 -2.001 6.456 1.00 83.38 184 LEU A CA 1
ATOM 1329 C C . LEU A 1 184 ? -14.655 -3.357 6.754 1.00 83.38 184 LEU A C 1
ATOM 1331 O O . LEU A 1 184 ? -14.335 -4.305 6.061 1.00 83.38 184 LEU A O 1
ATOM 1335 N N . ASP A 1 185 ? -15.612 -3.457 7.678 1.00 78.75 185 ASP A N 1
ATOM 1336 C CA . ASP A 1 185 ? -16.286 -4.727 7.997 1.00 78.75 185 ASP A CA 1
ATOM 1337 C C . ASP A 1 185 ? -16.989 -5.366 6.781 1.00 78.75 185 ASP A C 1
ATOM 1339 O O . ASP A 1 185 ? -17.216 -6.575 6.747 1.00 78.75 185 ASP A O 1
ATOM 1343 N N . SER A 1 186 ? -17.318 -4.554 5.769 1.00 79.56 186 SER A N 1
ATOM 1344 C CA . SER A 1 186 ? -17.905 -4.992 4.496 1.00 79.56 186 SER A CA 1
ATOM 1345 C C . SER A 1 186 ? -16.879 -5.405 3.430 1.00 79.56 186 SER A C 1
ATOM 1347 O O . SER A 1 186 ? -17.268 -5.892 2.366 1.00 79.56 186 SER A O 1
ATOM 1349 N N . ALA A 1 187 ? -15.583 -5.210 3.691 1.00 85.44 187 ALA A N 1
ATOM 1350 C CA . ALA A 1 187 ? -14.515 -5.519 2.754 1.00 85.44 187 ALA A CA 1
ATOM 1351 C C . ALA A 1 187 ? -14.306 -7.034 2.627 1.00 85.44 187 ALA A C 1
ATOM 1353 O O . ALA A 1 187 ? -14.375 -7.803 3.591 1.00 85.44 187 ALA A O 1
ATOM 1354 N N . GLY A 1 188 ? -14.005 -7.473 1.411 1.00 84.62 188 GLY A N 1
ATOM 1355 C CA . GLY A 1 188 ? -13.748 -8.877 1.115 1.00 84.62 188 GLY A CA 1
ATOM 1356 C C . GLY A 1 188 ? -13.007 -9.052 -0.205 1.00 84.62 188 GLY A C 1
ATOM 1357 O O . GLY A 1 188 ? -12.747 -8.066 -0.884 1.00 84.62 188 GLY A O 1
ATOM 1358 N N . PRO A 1 189 ? -12.695 -10.291 -0.614 1.00 83.94 189 PRO A N 1
ATOM 1359 C CA . PRO A 1 189 ? -11.878 -10.539 -1.804 1.00 83.94 189 PRO A CA 1
ATOM 1360 C C . PRO A 1 189 ? -12.438 -9.916 -3.097 1.00 83.94 189 PRO A C 1
ATOM 1362 O O . PRO A 1 189 ? -11.677 -9.489 -3.953 1.00 83.94 189 PRO A O 1
ATOM 1365 N N . ALA A 1 190 ? -13.767 -9.831 -3.230 1.00 85.81 190 ALA A N 1
ATOM 1366 C CA . ALA A 1 190 ? -14.435 -9.245 -4.400 1.00 85.81 190 ALA A CA 1
ATOM 1367 C C . ALA A 1 190 ? -14.539 -7.708 -4.361 1.00 85.81 190 ALA A C 1
ATOM 1369 O O . ALA A 1 190 ? -14.776 -7.077 -5.386 1.00 85.81 190 ALA A O 1
ATOM 1370 N N . ASN A 1 191 ? -14.405 -7.109 -3.178 1.00 87.06 191 ASN A N 1
ATOM 1371 C CA . ASN A 1 191 ? -14.370 -5.663 -2.989 1.00 87.06 191 ASN A CA 1
ATOM 1372 C C . ASN A 1 191 ? -13.397 -5.345 -1.845 1.00 87.06 191 ASN A C 1
ATOM 1374 O O . ASN A 1 191 ? -13.826 -5.087 -0.713 1.00 87.06 191 ASN A O 1
ATOM 1378 N N . PRO A 1 192 ? -12.086 -5.473 -2.099 1.00 87.12 192 PRO A N 1
ATOM 1379 C CA . PRO A 1 192 ? -11.088 -5.387 -1.044 1.00 87.12 192 PRO A CA 1
ATOM 1380 C C . PRO A 1 192 ? -10.852 -3.945 -0.602 1.00 87.12 192 PRO A C 1
ATOM 1382 O O . PRO A 1 192 ? -10.391 -3.733 0.516 1.00 87.12 192 PRO A O 1
ATOM 1385 N N . ASN A 1 193 ? -11.202 -2.952 -1.426 1.00 88.06 193 ASN A N 1
ATOM 1386 C CA . ASN A 1 193 ? -11.108 -1.537 -1.092 1.00 88.06 193 ASN A CA 1
ATOM 1387 C C . ASN A 1 193 ? -12.454 -0.810 -1.263 1.00 88.06 193 ASN A C 1
ATOM 1389 O O . ASN A 1 193 ? -12.626 -0.027 -2.197 1.00 88.06 193 ASN A O 1
ATOM 1393 N N . PRO A 1 194 ? -13.414 -1.020 -0.344 1.00 85.88 194 PRO A N 1
ATOM 1394 C CA . PRO A 1 194 ? -14.685 -0.314 -0.400 1.00 85.88 194 PRO A CA 1
ATOM 1395 C C . PRO A 1 194 ? -14.498 1.200 -0.226 1.00 85.88 194 PRO A C 1
ATOM 1397 O O . PRO A 1 194 ? -13.657 1.671 0.555 1.00 85.88 194 PRO A O 1
ATOM 1400 N N . SER A 1 195 ? -15.342 1.974 -0.910 1.00 81.06 195 SER A N 1
ATOM 1401 C CA . SER A 1 195 ? -15.536 3.390 -0.603 1.00 81.06 195 SER A CA 1
ATOM 1402 C C . SER A 1 195 ? -16.072 3.508 0.819 1.00 81.06 195 SER A C 1
ATOM 1404 O O . SER A 1 195 ? -17.063 2.869 1.165 1.00 81.06 195 SER A O 1
ATOM 1406 N N . LEU A 1 196 ? -15.403 4.300 1.655 1.00 76.88 196 LEU A N 1
ATOM 1407 C CA . LEU A 1 196 ? -15.818 4.487 3.040 1.00 76.88 196 LEU A CA 1
ATOM 1408 C C . LEU A 1 196 ? -16.269 5.922 3.249 1.00 76.88 196 LEU A C 1
ATOM 1410 O O . LEU A 1 196 ? -15.505 6.848 2.988 1.00 76.88 196 LEU A O 1
ATOM 1414 N N . ASP A 1 197 ? -17.459 6.084 3.821 1.00 66.69 197 ASP A N 1
ATOM 1415 C CA . ASP A 1 197 ? -18.020 7.393 4.182 1.00 66.69 197 ASP A CA 1
ATOM 1416 C C . ASP A 1 197 ? -17.174 8.121 5.239 1.00 66.69 197 ASP A C 1
ATOM 1418 O O . ASP A 1 197 ? -17.239 9.341 5.389 1.00 66.69 197 ASP A O 1
ATOM 1422 N N . ARG A 1 198 ? -16.372 7.367 6.000 1.00 62.78 198 ARG A N 1
ATOM 1423 C CA . ARG A 1 198 ? -15.406 7.903 6.956 1.00 62.78 198 ARG A CA 1
ATOM 1424 C C . ARG A 1 198 ? -14.193 6.996 7.071 1.00 62.78 198 ARG A C 1
ATOM 1426 O O . ARG A 1 198 ? -14.332 5.780 7.192 1.00 62.78 198 ARG A O 1
ATOM 1433 N N . VAL A 1 199 ? -13.006 7.588 7.127 1.00 64.88 199 VAL A N 1
ATOM 1434 C CA . VAL A 1 199 ? -11.779 6.906 7.553 1.00 64.88 199 VAL A CA 1
ATOM 1435 C C . VAL A 1 199 ? -11.442 7.382 8.958 1.00 64.88 199 VAL A C 1
ATOM 1437 O O . VAL A 1 199 ? -11.393 8.586 9.195 1.00 64.88 199 VAL A O 1
ATOM 1440 N N . THR A 1 200 ? -11.296 6.456 9.910 1.00 63.81 200 THR A N 1
ATOM 1441 C CA . THR A 1 200 ? -11.074 6.839 11.313 1.00 63.81 200 THR A CA 1
ATOM 1442 C C . THR A 1 200 ? -9.589 6.970 11.636 1.00 63.81 200 THR A C 1
ATOM 1444 O O . THR A 1 200 ? -9.213 7.840 12.417 1.00 63.81 200 THR A O 1
ATOM 1447 N N . SER A 1 201 ? -8.731 6.158 11.012 1.00 73.75 201 SER A N 1
ATOM 1448 C CA . SER A 1 201 ? -7.282 6.315 11.119 1.00 73.75 201 SER A CA 1
ATOM 1449 C C . SER A 1 201 ? -6.563 5.839 9.860 1.00 73.75 201 SER A C 1
ATOM 1451 O O . SER A 1 201 ? -6.915 4.797 9.303 1.00 73.75 201 SER A O 1
ATOM 1453 N N . THR A 1 202 ? -5.541 6.597 9.459 1.00 81.00 202 THR A N 1
ATOM 1454 C CA . THR A 1 202 ? -4.617 6.273 8.370 1.00 81.00 202 THR A CA 1
ATOM 1455 C C . THR A 1 202 ? -3.178 6.502 8.832 1.00 81.00 202 THR A C 1
ATOM 1457 O O . THR A 1 202 ? -2.866 7.499 9.495 1.00 81.00 202 THR A O 1
ATOM 1460 N N . ARG A 1 203 ? -2.288 5.572 8.484 1.00 80.75 203 ARG A N 1
ATOM 1461 C CA . ARG A 1 203 ? -0.848 5.621 8.756 1.00 80.75 203 ARG A CA 1
ATOM 1462 C C . ARG A 1 203 ? -0.095 5.245 7.494 1.00 80.75 203 ARG A C 1
ATOM 1464 O O . ARG A 1 203 ? -0.344 4.181 6.944 1.00 80.75 203 ARG A O 1
ATOM 1471 N N . VAL A 1 204 ? 0.826 6.091 7.049 1.00 79.81 204 VAL A N 1
ATOM 1472 C CA . VAL A 1 204 ? 1.670 5.803 5.881 1.00 79.81 204 VAL A CA 1
ATOM 1473 C C . VAL A 1 204 ? 3.090 5.533 6.353 1.00 79.81 204 VAL A C 1
ATOM 1475 O O . VAL A 1 204 ? 3.650 6.320 7.121 1.00 79.81 204 VAL A O 1
ATOM 1478 N N . ILE A 1 205 ? 3.653 4.417 5.894 1.00 75.62 205 ILE A N 1
ATOM 1479 C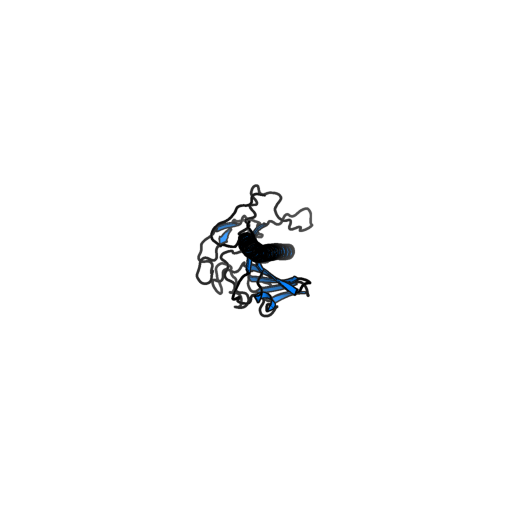 CA . ILE A 1 205 ? 5.047 4.037 6.104 1.00 75.62 205 ILE A CA 1
ATOM 1480 C C . ILE A 1 205 ? 5.733 4.021 4.745 1.00 75.62 205 ILE A C 1
ATOM 1482 O O . ILE A 1 205 ? 5.327 3.278 3.855 1.00 75.62 205 ILE A O 1
ATOM 1486 N N . GLU A 1 206 ? 6.783 4.824 4.614 1.00 76.19 206 GLU A N 1
ATOM 1487 C CA . GLU A 1 206 ? 7.672 4.849 3.454 1.00 76.19 206 GLU A CA 1
ATOM 1488 C C . GLU A 1 206 ? 9.066 4.361 3.861 1.00 76.19 206 GLU A C 1
ATOM 1490 O O . GLU A 1 206 ? 9.618 4.792 4.881 1.00 76.19 206 GLU A O 1
ATOM 1495 N N . GLY A 1 207 ? 9.637 3.459 3.062 1.00 72.75 207 GLY A N 1
ATOM 1496 C CA . GLY A 1 207 ? 10.966 2.904 3.286 1.00 72.75 207 GLY A CA 1
ATOM 1497 C C . GLY A 1 207 ? 11.680 2.533 1.990 1.00 72.75 207 GLY A C 1
ATOM 1498 O O . GLY A 1 207 ? 11.056 2.165 0.997 1.00 72.75 207 GLY A O 1
ATOM 1499 N N . PHE A 1 208 ? 13.011 2.609 2.020 1.00 74.75 208 PHE A N 1
ATOM 1500 C CA . PHE A 1 208 ? 13.880 2.139 0.943 1.00 74.75 208 PHE A CA 1
ATOM 1501 C C . PHE A 1 208 ? 14.525 0.815 1.347 1.00 74.75 208 PHE A C 1
ATOM 1503 O O . PHE A 1 208 ? 15.131 0.718 2.416 1.00 74.75 208 PHE A O 1
ATOM 1510 N N . TYR A 1 209 ? 14.435 -0.187 0.477 1.00 74.44 209 TYR A N 1
ATOM 1511 C CA . TYR A 1 209 ? 14.943 -1.535 0.723 1.00 74.44 209 TYR A CA 1
ATOM 1512 C C . TYR A 1 209 ? 15.899 -1.948 -0.396 1.00 74.44 209 TYR A C 1
ATOM 1514 O O . TYR A 1 209 ? 15.775 -1.492 -1.530 1.00 74.44 209 TYR A O 1
ATOM 1522 N N . ARG A 1 210 ? 16.889 -2.782 -0.076 1.00 67.88 210 ARG A N 1
ATOM 1523 C CA . ARG A 1 210 ? 17.854 -3.333 -1.037 1.00 67.88 210 ARG A CA 1
ATOM 1524 C C . ARG A 1 210 ? 18.010 -4.820 -0.778 1.00 67.88 210 ARG A C 1
ATOM 1526 O O . ARG A 1 210 ? 18.006 -5.236 0.376 1.00 67.88 210 ARG A O 1
ATOM 1533 N N . VAL A 1 211 ? 18.214 -5.597 -1.835 1.00 55.06 211 VAL A N 1
ATOM 1534 C CA . VAL A 1 211 ? 18.586 -7.009 -1.707 1.00 55.06 211 VAL A CA 1
ATOM 1535 C C . VAL A 1 211 ? 20.085 -7.079 -1.412 1.00 55.06 211 VAL A C 1
ATOM 1537 O O . VAL A 1 211 ? 20.889 -6.504 -2.147 1.00 55.06 211 VAL A O 1
ATOM 1540 N N . LYS A 1 212 ? 20.482 -7.763 -0.336 1.00 46.28 212 LYS A N 1
ATOM 1541 C CA . LYS A 1 212 ? 21.890 -8.044 -0.037 1.00 46.28 212 LYS A CA 1
ATOM 1542 C C . LYS A 1 212 ? 22.122 -9.542 -0.193 1.00 46.28 212 LYS A C 1
ATOM 1544 O O . LYS A 1 212 ? 21.630 -10.325 0.606 1.00 46.28 212 LYS A O 1
ATOM 1549 N N . GLU A 1 213 ? 22.882 -9.952 -1.205 1.00 38.16 213 GLU A N 1
ATOM 1550 C CA . GLU A 1 213 ? 23.342 -11.341 -1.288 1.00 38.16 213 GLU A CA 1
ATOM 1551 C C . GLU A 1 213 ? 24.423 -11.580 -0.224 1.00 38.16 213 GLU A C 1
ATOM 1553 O O . GLU A 1 213 ? 25.502 -10.983 -0.265 1.00 38.16 213 GLU A O 1
ATOM 1558 N N . VAL A 1 214 ? 24.145 -12.459 0.741 1.00 31.52 214 VAL A N 1
ATOM 1559 C CA . VAL A 1 214 ? 25.152 -13.000 1.660 1.00 31.52 214 VAL A CA 1
ATOM 1560 C C . VAL A 1 214 ? 25.251 -14.495 1.378 1.00 31.52 214 VAL A C 1
ATOM 1562 O O . VAL A 1 214 ? 24.417 -15.272 1.816 1.00 31.52 214 VAL A O 1
ATOM 1565 N N . PHE A 1 215 ? 26.269 -14.891 0.609 1.00 30.67 215 PHE A N 1
ATOM 1566 C CA . PHE A 1 215 ? 26.684 -16.288 0.411 1.00 30.67 215 PHE A CA 1
ATOM 1567 C C . PHE A 1 215 ? 25.545 -17.299 0.160 1.00 30.67 215 PHE A C 1
ATOM 1569 O O . PHE A 1 215 ? 25.398 -18.269 0.895 1.00 30.67 215 PHE A O 1
ATOM 1576 N N . GLY A 1 216 ? 24.789 -17.116 -0.923 1.00 33.47 216 GLY A N 1
ATOM 1577 C CA . GLY A 1 216 ? 23.914 -18.167 -1.459 1.00 33.47 216 GLY A CA 1
ATOM 1578 C C . GLY A 1 216 ? 22.544 -18.325 -0.794 1.00 33.47 216 GLY A C 1
ATOM 1579 O O . GLY A 1 216 ? 21.736 -19.067 -1.343 1.00 33.47 216 GLY A O 1
ATOM 1580 N N . ASP A 1 217 ? 22.249 -17.594 0.284 1.00 27.70 217 ASP A N 1
ATOM 1581 C CA . ASP A 1 217 ? 20.881 -17.401 0.780 1.00 27.70 217 ASP A CA 1
ATOM 1582 C C . ASP A 1 217 ? 20.401 -15.989 0.414 1.00 27.70 217 ASP A C 1
ATOM 1584 O O . ASP A 1 217 ? 21.058 -14.983 0.704 1.00 27.70 217 ASP A O 1
ATOM 1588 N N . LYS A 1 218 ? 19.250 -15.908 -0.266 1.00 35.62 218 LYS A N 1
ATOM 1589 C CA . LYS A 1 218 ? 18.556 -14.641 -0.522 1.00 35.62 218 LYS A CA 1
ATOM 1590 C C . LYS A 1 218 ? 17.845 -14.235 0.766 1.00 35.62 218 LYS A C 1
ATOM 1592 O O . LYS A 1 218 ? 16.853 -14.854 1.127 1.00 35.62 218 LYS A O 1
ATOM 1597 N N . ILE A 1 219 ? 18.358 -13.215 1.446 1.00 37.16 219 ILE A N 1
ATOM 1598 C CA . ILE A 1 219 ? 17.702 -12.596 2.600 1.00 37.16 219 ILE A CA 1
ATOM 1599 C C . ILE A 1 219 ? 17.445 -11.135 2.229 1.00 37.16 219 ILE A C 1
ATOM 1601 O O . ILE A 1 219 ? 18.389 -10.372 1.999 1.00 37.16 219 ILE A O 1
ATOM 1605 N N . VAL A 1 220 ? 16.181 -10.727 2.150 1.00 39.19 220 VAL A N 1
ATOM 1606 C CA . VAL A 1 220 ? 15.799 -9.316 2.077 1.00 39.19 220 VAL A CA 1
ATOM 1607 C C . VAL A 1 220 ? 15.688 -8.814 3.505 1.00 39.19 220 VAL A C 1
ATOM 1609 O O . VAL A 1 220 ? 14.631 -8.786 4.130 1.00 39.19 220 VAL A O 1
ATOM 1612 N N . GLU A 1 221 ? 16.826 -8.406 4.056 1.00 37.19 221 GLU A N 1
ATOM 1613 C CA . GLU A 1 221 ? 16.799 -7.648 5.297 1.00 37.19 221 GLU A CA 1
ATOM 1614 C C . GLU A 1 221 ? 16.216 -6.253 5.023 1.00 37.19 221 GLU A C 1
ATOM 1616 O O . GLU A 1 221 ? 16.507 -5.648 3.981 1.00 37.19 221 GLU A O 1
ATOM 1621 N N . PRO A 1 222 ? 15.448 -5.669 5.963 1.00 33.78 222 PRO A N 1
ATOM 1622 C CA . PRO A 1 222 ? 15.262 -4.232 5.947 1.00 33.78 222 PRO A CA 1
ATOM 1623 C C . PRO A 1 222 ? 16.654 -3.602 5.903 1.00 33.78 222 PRO A C 1
ATOM 1625 O O . PRO A 1 222 ? 17.508 -3.917 6.734 1.00 33.78 222 PRO A O 1
ATOM 1628 N N . ALA A 1 223 ? 16.909 -2.738 4.919 1.00 38.72 223 ALA A N 1
ATOM 1629 C CA . ALA A 1 223 ? 18.179 -2.038 4.767 1.00 38.72 223 ALA A CA 1
ATOM 1630 C C . ALA A 1 223 ? 18.345 -0.980 5.880 1.00 38.72 223 ALA A C 1
ATOM 1632 O O . ALA A 1 223 ? 18.407 0.222 5.642 1.00 38.72 223 ALA A O 1
ATOM 1633 N N . VAL A 1 224 ? 18.404 -1.433 7.131 1.00 37.50 224 VAL A N 1
ATOM 1634 C CA . VAL A 1 224 ? 18.873 -0.670 8.289 1.00 37.50 224 VAL A CA 1
ATOM 1635 C C . VAL A 1 224 ? 20.406 -0.710 8.332 1.00 37.50 224 VAL A C 1
ATOM 1637 O O . VAL A 1 224 ? 21.041 0.159 8.922 1.00 37.50 224 VAL A O 1
ATOM 1640 N N . SER A 1 225 ? 21.037 -1.665 7.641 1.00 31.05 225 SER A N 1
ATOM 1641 C CA . SER A 1 225 ? 22.492 -1.767 7.562 1.00 31.05 225 SER A CA 1
ATOM 1642 C C . SER A 1 225 ? 23.009 -1.297 6.200 1.00 31.05 225 SER A C 1
ATOM 1644 O O . SER A 1 225 ? 22.994 -2.035 5.219 1.00 31.05 225 SER A O 1
ATOM 1646 N N . MET A 1 226 ? 23.532 -0.066 6.190 1.00 30.70 226 MET A N 1
ATOM 1647 C CA . MET A 1 226 ? 24.327 0.575 5.129 1.00 30.70 226 MET A CA 1
ATOM 1648 C C . MET A 1 226 ? 23.600 1.420 4.069 1.00 30.70 226 MET A C 1
ATOM 1650 O O . MET A 1 226 ? 23.897 1.353 2.880 1.00 30.70 226 MET A O 1
ATOM 1654 N N . ALA A 1 227 ? 22.811 2.384 4.531 1.00 26.58 227 ALA A N 1
ATOM 1655 C CA . ALA A 1 227 ? 22.949 3.754 4.049 1.00 26.58 227 ALA A CA 1
ATOM 1656 C C . ALA A 1 227 ? 22.921 4.676 5.274 1.00 26.58 227 ALA A C 1
ATOM 1658 O O . ALA A 1 227 ? 21.979 4.650 6.059 1.00 26.58 227 ALA A O 1
ATOM 1659 N N . LYS A 1 228 ? 23.969 5.484 5.478 1.00 26.92 228 LYS A N 1
ATOM 1660 C CA . LYS A 1 228 ? 23.834 6.675 6.329 1.00 26.92 228 LYS A CA 1
ATOM 1661 C C . LYS A 1 228 ? 22.644 7.462 5.759 1.00 26.92 228 LYS A C 1
ATOM 1663 O O . LYS A 1 228 ? 22.766 7.910 4.625 1.00 26.92 228 LYS A O 1
ATOM 1668 N N . ASN A 1 229 ? 21.552 7.595 6.518 1.00 30.53 229 ASN A N 1
ATOM 1669 C CA . ASN A 1 229 ? 20.269 8.242 6.168 1.00 30.53 229 ASN A CA 1
ATOM 1670 C C . ASN A 1 229 ? 19.109 7.329 5.720 1.00 30.53 229 ASN A C 1
ATOM 1672 O O . ASN A 1 229 ? 18.399 7.669 4.774 1.00 30.53 229 ASN A O 1
ATOM 1676 N N . THR A 1 230 ? 18.815 6.235 6.426 1.00 32.41 230 THR A N 1
ATOM 1677 C CA . THR A 1 230 ? 17.448 5.683 6.373 1.00 32.41 230 THR A CA 1
ATOM 1678 C C . THR A 1 230 ? 16.523 6.587 7.194 1.00 32.41 230 THR A C 1
ATOM 1680 O O . THR A 1 230 ? 16.504 6.527 8.419 1.00 32.41 230 THR A O 1
ATOM 1683 N N . SER A 1 231 ? 15.773 7.464 6.525 1.00 33.62 231 SER A N 1
ATOM 1684 C CA . SER A 1 231 ? 14.685 8.231 7.138 1.00 33.62 231 SER A CA 1
ATOM 1685 C C . SER A 1 231 ? 13.380 7.462 6.948 1.00 33.62 231 SER A C 1
ATOM 1687 O O . SER A 1 231 ? 12.769 7.556 5.888 1.00 33.62 231 SER A O 1
ATOM 1689 N N . VAL A 1 232 ? 12.943 6.702 7.956 1.00 36.78 232 VAL A N 1
ATOM 1690 C CA . VAL A 1 232 ? 11.561 6.196 7.990 1.00 36.78 232 VAL A CA 1
ATOM 1691 C C . VAL A 1 232 ? 10.664 7.400 8.256 1.00 36.78 232 VAL A C 1
ATOM 1693 O O . VAL A 1 232 ? 10.632 7.930 9.367 1.00 36.78 232 VAL A O 1
ATOM 1696 N N . LYS A 1 233 ? 9.974 7.888 7.224 1.00 41.31 233 LYS A N 1
ATOM 1697 C CA . LYS A 1 233 ? 9.013 8.981 7.384 1.00 41.31 233 LYS A CA 1
ATOM 1698 C C . LYS A 1 233 ? 7.670 8.381 7.773 1.00 41.31 233 LYS A C 1
ATOM 1700 O O . LYS A 1 233 ? 7.058 7.655 6.996 1.00 41.31 233 LYS A O 1
ATOM 1705 N N . LEU A 1 234 ? 7.235 8.678 8.994 1.00 34.38 234 LEU A N 1
ATOM 1706 C CA . LEU A 1 234 ? 5.885 8.381 9.455 1.00 34.38 234 LEU A CA 1
ATOM 1707 C C . LEU A 1 234 ? 5.028 9.616 9.184 1.00 34.38 234 LEU A C 1
ATOM 1709 O O . LEU A 1 234 ? 5.264 10.676 9.764 1.00 34.38 234 LEU A O 1
ATOM 1713 N N . TYR A 1 235 ? 4.049 9.487 8.293 1.00 38.75 235 TYR A N 1
ATOM 1714 C CA . TYR A 1 235 ? 3.081 10.555 8.052 1.00 38.75 235 TYR A CA 1
ATOM 1715 C C . TYR A 1 235 ? 1.878 10.357 8.979 1.00 38.75 235 TYR A C 1
ATOM 1717 O O . TYR A 1 235 ? 1.160 9.355 8.890 1.00 38.75 235 TYR A O 1
ATOM 1725 N N . ASP A 1 236 ? 1.667 11.309 9.890 1.00 37.47 236 ASP A N 1
ATOM 1726 C CA . ASP A 1 236 ? 0.471 11.362 10.727 1.00 37.47 236 ASP A CA 1
ATOM 1727 C C . ASP A 1 236 ? -0.634 12.102 9.970 1.00 37.47 236 ASP A C 1
ATOM 1729 O O . ASP A 1 236 ? -0.638 13.324 9.945 1.00 37.47 236 ASP A O 1
ATOM 1733 N N . GLY A 1 237 ? -1.526 11.348 9.319 1.00 36.50 237 GLY A N 1
ATOM 1734 C CA . GLY A 1 237 ? -2.946 11.675 9.115 1.00 36.50 237 GLY A CA 1
ATOM 1735 C C . GLY A 1 237 ? -3.378 12.991 8.449 1.00 36.50 237 GLY A C 1
ATOM 1736 O O . GLY A 1 237 ? -4.578 13.168 8.270 1.00 36.50 237 GLY A O 1
ATOM 1737 N N . ASP A 1 238 ? -2.477 13.887 8.061 1.00 33.41 238 ASP A N 1
ATOM 1738 C CA . ASP A 1 238 ? -2.773 15.085 7.281 1.00 33.41 238 ASP A CA 1
ATOM 1739 C C . ASP A 1 238 ? -1.676 15.236 6.222 1.00 33.41 238 ASP A C 1
ATOM 1741 O O . ASP A 1 238 ? -0.489 15.365 6.532 1.00 33.41 238 ASP A O 1
ATOM 1745 N N . ALA A 1 239 ? -2.063 15.127 4.952 1.00 34.03 239 ALA A N 1
ATOM 1746 C CA . ALA A 1 239 ? -1.185 14.954 3.792 1.00 34.03 239 ALA A CA 1
ATOM 1747 C C . ALA A 1 239 ? -0.361 16.211 3.431 1.00 34.03 239 ALA A C 1
ATOM 1749 O O . ALA A 1 239 ? -0.060 16.450 2.264 1.00 34.03 239 ALA A O 1
ATOM 1750 N N . SER A 1 240 ? 0.006 17.038 4.411 1.00 30.33 240 SER A N 1
ATOM 1751 C CA . SER A 1 240 ? 0.633 18.341 4.189 1.00 30.33 240 SER A CA 1
ATOM 1752 C C . SER A 1 240 ? 1.953 18.567 4.929 1.00 30.33 240 SER A C 1
ATOM 1754 O O . SER A 1 240 ? 2.576 19.606 4.706 1.00 30.33 240 SER A O 1
ATOM 1756 N N . SER A 1 241 ? 2.454 17.645 5.767 1.00 30.22 241 SER A N 1
ATOM 1757 C CA . SER A 1 241 ? 3.768 17.833 6.418 1.00 30.22 241 SER A CA 1
ATOM 1758 C C . SER A 1 241 ? 4.445 16.535 6.897 1.00 30.22 241 SER A C 1
ATOM 1760 O O . SER A 1 241 ? 3.864 15.806 7.698 1.00 30.22 241 SER A O 1
ATOM 1762 N N . PRO A 1 242 ? 5.699 16.244 6.486 1.00 33.28 242 PRO A N 1
ATOM 1763 C CA . PRO A 1 242 ? 6.475 15.137 7.040 1.00 33.28 242 PRO A CA 1
ATOM 1764 C C . PRO A 1 242 ? 7.021 15.490 8.431 1.00 33.28 242 PRO A C 1
ATOM 1766 O O . PRO A 1 242 ? 7.849 16.392 8.570 1.00 33.28 242 PRO A O 1
ATOM 1769 N N . ALA A 1 243 ? 6.640 14.730 9.457 1.00 29.11 243 ALA A N 1
ATOM 1770 C CA . ALA A 1 243 ? 7.421 14.655 10.686 1.00 29.11 243 ALA A CA 1
ATOM 1771 C C . ALA A 1 243 ? 8.564 13.651 10.460 1.00 29.11 243 ALA A C 1
ATOM 1773 O O . ALA A 1 243 ? 8.350 12.442 10.393 1.00 29.11 243 ALA A O 1
ATOM 1774 N N . MET A 1 244 ? 9.794 14.148 10.297 1.00 25.88 244 MET A N 1
ATOM 1775 C CA . MET A 1 244 ? 10.978 13.288 10.312 1.00 25.88 244 MET A CA 1
ATOM 1776 C C . MET A 1 244 ? 11.177 12.736 11.725 1.00 25.88 244 MET A C 1
ATOM 1778 O O . MET A 1 244 ? 11.612 13.469 12.612 1.00 25.88 244 MET A O 1
ATOM 1782 N N . LEU A 1 245 ? 10.910 11.445 11.927 1.00 25.19 245 LEU A N 1
ATOM 1783 C CA . LEU A 1 245 ? 11.506 10.716 13.039 1.00 25.19 245 LEU A CA 1
ATOM 1784 C C . LEU A 1 245 ? 12.861 10.186 12.566 1.00 25.19 245 LEU A C 1
ATOM 1786 O O . LEU A 1 245 ? 12.945 9.287 11.734 1.00 25.19 245 LEU A O 1
ATOM 1790 N N . VAL A 1 246 ? 13.927 10.796 13.075 1.00 24.22 246 VAL A N 1
ATOM 1791 C CA . VAL A 1 246 ? 15.273 10.228 12.996 1.00 24.22 246 VAL A CA 1
ATOM 1792 C C . VAL A 1 246 ? 15.338 9.143 14.070 1.00 24.22 246 VAL A C 1
ATOM 1794 O O . VAL A 1 246 ? 15.218 9.464 15.253 1.00 24.22 246 VAL A O 1
ATOM 1797 N N . LEU A 1 247 ? 15.462 7.882 13.654 1.00 27.62 247 LEU A N 1
ATOM 1798 C CA . LEU A 1 247 ? 15.903 6.784 14.518 1.00 27.62 247 LEU A CA 1
ATOM 1799 C C . LEU A 1 247 ? 17.419 6.630 14.389 1.00 27.62 247 LEU A C 1
ATOM 1801 O O . LEU A 1 247 ? 17.910 6.670 13.237 1.00 27.62 247 LEU A O 1
#

pLDDT: mean 74.4, std 19.35, range [24.22, 94.81]

Radius of gyration: 25.95 Å; chains: 1; bounding box: 62×53×93 Å

Foldseek 3Di:
DDDVVVVVVVVVVVVVVVVVVVVVVVVVVVVVVVVVVVVVLVVQQVQFVVQQVVVVVVVLVVCLVPVPDQQPPQAFPDDDPQWTWTGFQRKIKMWGADPVRFIKIKIWGQDQQPACCDPSNTHHGDPLRQDDDQAHKDRQQQPQAKDFRFTLPDDSSGGPPDGPGIAHHNKIKIKMKMFGDPVCSPADRVRNRDDDPDTSFIKIWIWMWHFDDDPPDTDGDRPPDDDPDGFGFIDGDDPPDTDTDDD